Protein AF-0000000067511234 (afdb_homodimer)

Sequence (274 aa):
MKLNAIHHVAIIVSDYHLSKDFYVNKLGFEIIRENYRPDKHDYKLDLSCGRIELEIFGKVTSDPNYQAPPKRVSEPEFKSEACGLRHLAFRVTNIESYVDDLKSLGIPVEPIRHDDYTGEKMTFFFDPDGLPLELHEMKLNAIHHVAIIVSDYHLSKDFYVNKLGFEIIRENYRPDKHDYKLDLSCGRIELEIFGKVTSDPNYQAPPKRVSEPEFKSEACGLRHLAFRVTNIESYVDDLKSLGIPVEPIRHDDYTGEKMTFFFDPDGLPLELHE

InterPro domains:
  IPR004360 Glyoxalase/fosfomycin resistance/dioxygenase domain [PF00903] (6-135)
  IPR018146 Glyoxalase I, conserved site [PS00934] (8-29)
  IPR029068 Glyoxalase/Bleomycin resistance protein/Dihydroxybiphenyl dioxygenase [G3DSA:3.10.180.10] (8-137)
  IPR029068 Glyoxalase/Bleomycin resistance protein/Dihydroxybiphenyl dioxygenase [SSF54593] (1-137)
  IPR037478 YwkD-like domain [NF050075] (3-137)
  IPR037478 YwkD-like domain [cd08352] (4-137)
  IPR037523 Vicinal oxygen chelate (VOC), core domain [PS51819] (5-137)
  IPR051332 Fosfomycin Resistance Enzymes [PTHR36113] (6-136)

Solvent-accessible surface area (backbone atoms only — not comparable to full-atom values): 14495 Å² total; per-residue (Å²): 109,82,64,45,37,60,39,32,42,28,32,31,44,62,39,31,66,65,46,46,45,46,47,32,70,63,45,44,37,46,78,76,46,77,42,79,36,75,94,72,57,27,33,44,38,32,26,47,29,63,87,28,32,39,38,36,37,20,30,44,72,86,43,92,80,55,69,76,51,43,70,50,61,32,70,82,87,32,97,45,50,30,32,30,53,56,39,45,26,28,43,43,81,63,57,65,59,54,51,52,52,39,46,74,73,68,38,72,66,51,73,79,43,61,40,92,84,79,61,34,46,29,33,42,32,59,50,98,76,60,36,45,34,31,46,33,78,109,83,65,45,36,60,37,31,43,27,32,32,45,62,40,30,65,64,47,46,44,46,48,33,71,62,46,46,37,46,79,75,45,78,41,80,38,76,95,73,56,27,33,44,37,32,27,47,29,63,88,28,32,39,38,36,37,19,31,42,73,86,43,92,80,55,69,75,50,43,69,50,62,32,71,82,87,32,95,46,50,31,32,28,53,56,38,44,25,29,43,43,81,62,58,67,58,53,51,53,52,39,45,74,72,69,39,71,64,52,73,77,44,61,41,90,84,81,60,35,48,29,34,42,32,59,49,98,77,60,39,44,34,30,46,33,79

Radius of gyration: 18.29 Å; Cα contacts (8 Å, |Δi|>4): 642; chains: 2; bounding box: 50×46×40 Å

Secondary structure (DSSP, 8-state):
-----EEEEEEEES-HHHHHIIIIIIT-PEEEEEEEETTTTEEEEEEEETTEEEEEEEE-TTSTT--PPPPP--TTTSSSPPSEEEEEEEE-SSHHHHHHHHHHTT--BPPPEE-TTT--EEEEEE-TT--EEEEE-/-----EEEEEEEES-HHHHHIIIIIIT-PEEEEEEEETTTTEEEEEEEETTEEEEEEEE-TTSTT--PPPPP--TTTSSSPPSEEEEEEEE-SSHHHHHHHHHHTT--BPPPEE-TTT--EEEEEE-TT--EEEEE-

pLDDT: mean 96.66, std 3.0, range [85.94, 98.88]

Nearest PDB structures (foldseek):
  3l7t-assembly2_C  TM=9.902E-01  e=5.168E-23  Streptococcus mutans
  2p25-assembly1_A-2  TM=9.420E-01  e=9.696E-19  Enterococcus faecalis V583
  3oa4-assembly1_A-2  TM=4.001E-01  e=2.135E-08  Halalkalibacterium halodurans C-125
  6qh4-assembly2_B  TM=3.994E-01  e=1.884E-08  Homo sapiens
  6qh4-assembly1_C  TM=3.658E-01  e=6.598E-08  Homo sapiens

Organism: Streptococcus pyogenes serotype M1 (NCBI:txid301447)

Structure (mmCIF, N/CA/C/O backbone):
data_AF-0000000067511234-model_v1
#
loop_
_entity.id
_entity.type
_entity.pdbx_description
1 polymer 'VOC domain-containing protein'
#
loop_
_atom_site.group_PDB
_atom_site.id
_atom_site.type_symbol
_atom_site.label_atom_id
_atom_site.label_alt_id
_atom_site.label_comp_id
_atom_site.label_asym_id
_atom_site.label_entity_id
_atom_site.label_seq_id
_atom_site.pdbx_PDB_ins_code
_atom_site.Cartn_x
_atom_site.Cartn_y
_atom_site.Cartn_z
_atom_site.occupancy
_atom_site.B_iso_or_equiv
_atom_site.auth_seq_id
_atom_site.auth_comp_id
_atom_site.auth_asym_id
_atom_site.auth_atom_id
_atom_site.pdbx_PDB_model_num
ATOM 1 N N . MET A 1 1 ? 6.742 -11.227 -18.578 1 86.56 1 MET A N 1
ATOM 2 C CA . MET A 1 1 ? 5.59 -10.555 -17.969 1 86.56 1 MET A CA 1
ATOM 3 C C . MET A 1 1 ? 5.945 -9.133 -17.562 1 86.56 1 MET A C 1
ATOM 5 O O . MET A 1 1 ? 7.035 -8.883 -17.047 1 86.56 1 MET A O 1
ATOM 9 N N . LYS A 1 2 ? 5.109 -8.211 -18.016 1 88.62 2 LYS A N 1
ATOM 10 C CA . LYS A 1 2 ? 5.332 -6.812 -17.656 1 88.62 2 LYS A CA 1
ATOM 11 C C . LYS A 1 2 ? 4.152 -6.258 -16.859 1 88.62 2 LYS A C 1
ATOM 13 O O . LYS A 1 2 ? 3.021 -6.234 -17.359 1 88.62 2 LYS A O 1
ATOM 18 N N . LEU A 1 3 ? 4.379 -5.918 -15.5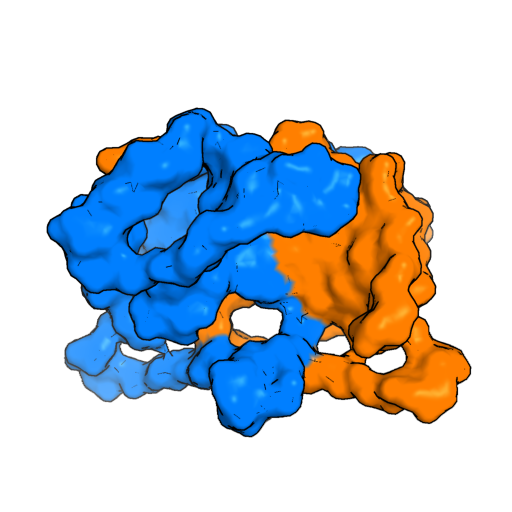94 1 94.75 3 LEU A N 1
ATOM 19 C CA . LEU A 1 3 ? 3.41 -5.211 -14.766 1 94.75 3 LEU A CA 1
ATOM 20 C C . LEU A 1 3 ? 3.682 -3.711 -14.773 1 94.75 3 LEU A C 1
ATOM 22 O O . LEU A 1 3 ? 4.734 -3.262 -14.312 1 94.75 3 LEU A O 1
ATOM 26 N N . ASN A 1 4 ? 2.729 -2.951 -15.344 1 95.06 4 ASN A N 1
ATOM 27 C CA . ASN A 1 4 ? 3.066 -1.548 -15.562 1 95.06 4 ASN A CA 1
ATOM 28 C C . ASN A 1 4 ? 1.909 -0.627 -15.188 1 95.06 4 ASN A C 1
ATOM 30 O O . ASN A 1 4 ? 1.878 0.535 -15.594 1 95.06 4 ASN A O 1
ATOM 34 N N . ALA A 1 5 ? 0.969 -1.175 -14.461 1 96.25 5 ALA A N 1
ATOM 35 C CA . ALA A 1 5 ? -0.15 -0.343 -14.023 1 96.25 5 ALA A CA 1
ATOM 36 C C . ALA A 1 5 ? -0.762 -0.882 -12.734 1 96.25 5 ALA A C 1
ATOM 38 O O . ALA A 1 5 ? -1.041 -2.078 -12.625 1 96.25 5 ALA A O 1
ATOM 39 N N . ILE A 1 6 ? -0.946 0.012 -11.812 1 97.88 6 ILE A N 1
ATOM 40 C CA . ILE A 1 6 ? -1.65 -0.34 -10.578 1 97.88 6 ILE A CA 1
ATOM 41 C C . ILE A 1 6 ? -3.156 -0.189 -10.789 1 97.88 6 ILE A C 1
ATOM 43 O O . ILE A 1 6 ? -3.611 0.787 -11.391 1 97.88 6 ILE A O 1
ATOM 47 N N . HIS A 1 7 ? -3.898 -1.21 -10.453 1 98.06 7 HIS A N 1
ATOM 48 C CA . HIS A 1 7 ? -5.355 -1.145 -10.461 1 98.06 7 HIS A CA 1
ATOM 49 C C . HIS A 1 7 ? -5.879 -0.484 -9.188 1 98.06 7 HIS A C 1
ATOM 51 O O . HIS A 1 7 ? -6.684 0.45 -9.258 1 98.06 7 HIS A O 1
ATOM 57 N N . HIS A 1 8 ? -5.434 -0.984 -8.039 1 98.62 8 HIS A N 1
ATOM 58 C CA . HIS A 1 8 ? -5.848 -0.38 -6.777 1 98.62 8 HIS A CA 1
ATOM 59 C C . HIS A 1 8 ? -4.875 -0.729 -5.652 1 98.62 8 HIS A C 1
ATOM 61 O O . HIS A 1 8 ? -4.047 -1.632 -5.801 1 98.62 8 HIS A O 1
ATOM 67 N N . VAL A 1 9 ? -4.945 0.047 -4.574 1 98.81 9 VAL A N 1
ATOM 68 C CA . VAL A 1 9 ? -4.312 -0.223 -3.287 1 98.81 9 VAL A CA 1
ATOM 69 C C . VAL A 1 9 ? -5.383 -0.413 -2.213 1 98.81 9 VAL A C 1
ATOM 71 O O . VAL A 1 9 ? -6.332 0.365 -2.131 1 98.81 9 VAL A O 1
ATOM 74 N N . ALA A 1 10 ? -5.207 -1.439 -1.427 1 98.88 10 ALA A N 1
ATOM 75 C CA . ALA A 1 10 ? -6.203 -1.723 -0.397 1 98.88 10 ALA A CA 1
ATOM 76 C C . ALA A 1 10 ? -5.73 -1.244 0.972 1 98.88 10 ALA A C 1
ATOM 78 O O . ALA A 1 10 ? -4.543 -1.338 1.292 1 98.88 10 ALA A O 1
ATOM 79 N N . ILE A 1 11 ? -6.672 -0.789 1.747 1 98.88 11 ILE A N 1
ATOM 80 C CA . ILE A 1 11 ? -6.43 -0.282 3.094 1 98.88 11 ILE A CA 1
ATOM 81 C C . ILE A 1 11 ? -7.434 -0.899 4.066 1 98.88 11 ILE A C 1
ATOM 83 O O . ILE A 1 11 ? -8.633 -0.953 3.777 1 98.88 11 ILE A O 1
ATOM 87 N N . ILE A 1 12 ? -6.93 -1.374 5.176 1 98.62 12 ILE A N 1
ATOM 88 C CA . ILE A 1 12 ? -7.781 -1.813 6.273 1 98.62 12 ILE A CA 1
ATOM 89 C C . ILE A 1 12 ? -7.855 -0.724 7.34 1 98.62 12 ILE A C 1
ATOM 91 O O . ILE A 1 12 ? -6.828 -0.177 7.746 1 98.62 12 ILE A O 1
ATOM 95 N N . VAL A 1 13 ? -9.039 -0.439 7.758 1 98.62 13 VAL A N 1
ATOM 96 C CA . VAL A 1 13 ? -9.219 0.584 8.781 1 98.62 13 VAL A CA 1
ATOM 97 C C . VAL A 1 13 ? -10.008 0.009 9.953 1 98.62 13 VAL A C 1
ATOM 99 O O . VAL A 1 13 ? -10.812 -0.91 9.781 1 98.62 13 VAL A O 1
ATOM 102 N N . SER A 1 14 ? -9.836 0.569 11.172 1 98.19 14 SER A N 1
ATOM 103 C CA . SER A 1 14 ? -10.438 0.021 12.383 1 98.19 14 SER A CA 1
ATOM 104 C C . SER A 1 14 ? -11.859 0.528 12.57 1 98.19 14 SER A C 1
ATOM 106 O O . SER A 1 14 ? -12.688 -0.147 13.188 1 98.19 14 SER A O 1
ATOM 108 N N . ASP A 1 15 ? -12.141 1.725 12.164 1 98.44 15 ASP A N 1
ATOM 109 C CA . ASP A 1 15 ? -13.438 2.381 12.273 1 98.44 15 ASP A CA 1
ATOM 110 C C . ASP A 1 15 ? -13.898 2.918 10.922 1 98.44 15 ASP A C 1
ATOM 112 O O . ASP A 1 15 ? -13.391 3.936 10.445 1 98.44 15 ASP A O 1
ATOM 116 N N . TYR A 1 16 ? -14.906 2.242 10.352 1 98.56 16 TYR A N 1
ATOM 117 C CA . TYR A 1 16 ? -15.328 2.555 8.992 1 98.56 16 TYR A CA 1
ATOM 118 C C . TYR A 1 16 ? -15.773 4.008 8.875 1 98.56 16 TYR A C 1
ATOM 120 O O . TYR A 1 16 ? -15.344 4.727 7.973 1 98.56 16 TYR A O 1
ATOM 128 N N . HIS A 1 17 ? -16.594 4.477 9.742 1 98.5 17 HIS A N 1
ATOM 129 C CA . HIS A 1 17 ? -17.188 5.805 9.633 1 98.5 17 HIS A CA 1
ATOM 130 C C . HIS A 1 17 ? -16.125 6.891 9.844 1 98.5 17 HIS A C 1
ATOM 132 O O . HIS A 1 17 ? -16.125 7.906 9.141 1 98.5 17 HIS A O 1
ATOM 138 N N . LEU A 1 18 ? -15.305 6.688 10.836 1 98.5 18 LEU A N 1
ATOM 139 C CA . LEU A 1 18 ? -14.211 7.621 11.062 1 98.5 18 LEU A CA 1
ATOM 140 C C . LEU A 1 18 ? -13.312 7.723 9.836 1 98.5 18 LEU A C 1
ATOM 142 O O . LEU A 1 18 ? -12.93 8.82 9.422 1 98.5 18 LEU A O 1
ATOM 146 N N . SER A 1 19 ? -13.023 6.637 9.219 1 98.81 19 SER A N 1
ATOM 147 C CA . SER A 1 19 ? -12.148 6.605 8.055 1 98.81 19 SER A CA 1
ATOM 148 C C . SER A 1 19 ? -12.836 7.184 6.828 1 98.81 19 SER A C 1
ATOM 150 O O . SER A 1 19 ? -12.203 7.867 6.02 1 98.81 19 SER A O 1
ATOM 152 N N . LYS A 1 20 ? -14.07 6.879 6.699 1 98.75 20 LYS A N 1
ATOM 153 C CA . LYS A 1 20 ? -14.82 7.48 5.598 1 98.75 20 LYS A CA 1
ATOM 154 C C . LYS A 1 20 ? -14.82 9 5.707 1 98.75 20 LYS A C 1
ATOM 156 O O . LYS A 1 20 ? -14.633 9.703 4.707 1 98.75 20 LYS A O 1
ATOM 161 N N . ASP A 1 21 ? -15.102 9.492 6.875 1 98.75 21 ASP A N 1
ATOM 162 C CA . ASP A 1 21 ? -15.055 10.938 7.074 1 98.75 21 ASP A CA 1
ATOM 163 C C . ASP A 1 21 ? -13.68 11.5 6.699 1 98.75 21 ASP A C 1
ATOM 165 O O . ASP A 1 21 ? -13.594 12.531 6.031 1 98.75 21 ASP A O 1
ATOM 169 N N . PHE A 1 22 ? -12.617 10.82 7.062 1 98.81 22 PHE A N 1
ATOM 170 C CA . PHE A 1 22 ? -11.25 11.25 6.797 1 98.81 22 PHE A CA 1
ATOM 171 C C . PHE A 1 22 ? -10.969 11.25 5.297 1 98.81 22 PHE A C 1
ATOM 173 O O . PHE A 1 22 ? -10.578 12.281 4.734 1 98.81 22 PHE A O 1
ATOM 180 N N . TYR A 1 23 ? -11.195 10.188 4.59 1 98.75 23 TYR A N 1
ATOM 181 C CA . TYR A 1 23 ? -10.781 10.016 3.199 1 98.75 23 TYR A CA 1
ATOM 182 C C . TYR A 1 23 ? -11.734 10.742 2.256 1 98.75 23 TYR A C 1
ATOM 184 O O . TYR A 1 23 ? -11.312 11.297 1.237 1 98.75 23 TYR A O 1
ATOM 192 N N . VAL A 1 24 ? -12.969 10.75 2.572 1 98.31 24 VAL A N 1
ATOM 193 C CA . VAL A 1 24 ? -13.953 11.297 1.649 1 98.31 24 VAL A CA 1
ATOM 194 C C . VAL A 1 24 ? -14.219 12.766 1.987 1 98.31 24 VAL A C 1
ATOM 196 O O . VAL A 1 24 ? -13.953 13.656 1.178 1 98.31 24 VAL A O 1
ATOM 199 N N . ASN A 1 25 ? -14.633 13.023 3.168 1 97.81 25 ASN A N 1
ATOM 200 C CA . ASN A 1 25 ? -15.078 14.375 3.5 1 97.81 25 ASN A CA 1
ATOM 201 C C . ASN A 1 25 ? -13.891 15.32 3.695 1 97.81 25 ASN A C 1
ATOM 203 O O . ASN A 1 25 ? -13.945 16.484 3.295 1 97.81 25 ASN A O 1
ATOM 207 N N . LYS A 1 26 ? -12.867 14.891 4.32 1 97.69 26 LYS A N 1
ATOM 208 C CA . LYS A 1 26 ? -11.727 15.766 4.582 1 97.69 26 LYS A CA 1
ATOM 209 C C . LYS A 1 26 ? -10.766 15.789 3.396 1 97.69 26 LYS A C 1
ATOM 211 O O . LYS A 1 26 ? -10.555 16.828 2.783 1 97.69 26 LYS A O 1
ATOM 216 N N . LEU A 1 27 ? -10.305 14.594 2.963 1 97.88 27 LEU A N 1
ATOM 217 C CA . LEU A 1 27 ? -9.312 14.562 1.896 1 97.88 27 LEU A CA 1
ATOM 218 C C . LEU A 1 27 ? -9.969 14.773 0.536 1 97.88 27 LEU A C 1
ATOM 220 O O . LEU A 1 27 ? -9.289 15.078 -0.446 1 97.88 27 LEU A O 1
ATOM 224 N N . GLY A 1 28 ? -11.227 14.508 0.432 1 96.38 28 GLY A N 1
ATOM 225 C CA . GLY A 1 28 ? -11.969 14.891 -0.758 1 96.38 28 GLY A CA 1
ATOM 226 C C . GLY A 1 28 ? -12 13.805 -1.815 1 96.38 28 GLY A C 1
ATOM 227 O O . GLY A 1 28 ? -12.281 14.07 -2.984 1 96.38 28 GLY A O 1
ATOM 228 N N . PHE A 1 29 ? -11.695 12.562 -1.465 1 98.19 29 PHE A N 1
ATOM 229 C CA . PHE A 1 29 ? -11.773 11.477 -2.438 1 98.19 29 PHE A CA 1
ATOM 230 C C . PHE A 1 29 ? -13.219 11.227 -2.855 1 98.19 29 PHE A C 1
ATOM 232 O O . PHE A 1 29 ? -14.125 11.297 -2.027 1 98.19 29 PHE A O 1
ATOM 239 N N . GLU A 1 30 ? -13.391 10.891 -4.105 1 98.12 30 GLU A N 1
ATOM 240 C CA . GLU A 1 30 ? -14.711 10.57 -4.637 1 98.12 30 GLU A CA 1
ATOM 241 C C . GLU A 1 30 ? -15.039 9.086 -4.461 1 98.12 30 GLU A C 1
ATOM 243 O O . GLU A 1 30 ? -14.188 8.227 -4.703 1 98.12 30 GLU A O 1
ATOM 248 N N . ILE A 1 31 ? -16.312 8.797 -4.105 1 98.31 31 ILE A N 1
ATOM 249 C CA . ILE A 1 31 ? -16.766 7.414 -3.945 1 98.31 31 ILE A CA 1
ATOM 250 C C . ILE A 1 31 ? -17.141 6.836 -5.309 1 98.31 31 ILE A C 1
ATOM 252 O O . ILE A 1 31 ? -17.953 7.406 -6.031 1 98.31 31 ILE A O 1
ATOM 256 N N . ILE A 1 32 ? -16.484 5.734 -5.645 1 98 32 ILE A N 1
ATOM 257 C CA . ILE A 1 32 ? -16.859 4.957 -6.824 1 98 32 ILE A CA 1
ATOM 258 C C . ILE A 1 32 ? -17.969 3.969 -6.465 1 98 32 ILE A C 1
ATOM 260 O O . ILE A 1 32 ? -18.953 3.848 -7.188 1 98 32 ILE A O 1
ATOM 264 N N . ARG A 1 33 ? -17.719 3.197 -5.34 1 98.06 33 ARG A N 1
ATOM 265 C CA . ARG A 1 33 ? -18.641 2.191 -4.832 1 98.06 33 ARG A CA 1
ATOM 266 C C . ARG A 1 33 ? -18.547 2.076 -3.314 1 98.06 33 ARG A C 1
ATOM 268 O O . ARG A 1 33 ? -17.469 2.189 -2.746 1 98.06 33 ARG A O 1
ATOM 275 N N . GLU A 1 34 ? -19.672 1.888 -2.715 1 98.44 34 GLU A N 1
ATOM 276 C CA . GLU A 1 34 ? -19.781 1.613 -1.285 1 98.44 34 GLU A CA 1
ATOM 277 C C . GLU A 1 34 ? -20.688 0.406 -1.028 1 98.44 34 GLU A C 1
ATOM 279 O O . GLU A 1 34 ? -21.891 0.469 -1.242 1 98.44 34 GLU A O 1
ATOM 284 N N . ASN A 1 35 ? -20.078 -0.673 -0.575 1 97.81 35 ASN A N 1
ATOM 285 C CA . ASN A 1 35 ? -20.797 -1.926 -0.402 1 97.81 35 ASN A CA 1
ATOM 286 C C . ASN A 1 35 ? -20.703 -2.441 1.03 1 97.81 35 ASN A C 1
ATOM 288 O O . ASN A 1 35 ? -19.594 -2.617 1.554 1 97.81 35 ASN A O 1
ATOM 292 N N . TYR A 1 36 ? -21.859 -2.652 1.625 1 96.56 36 TYR A N 1
ATOM 293 C CA . TYR A 1 36 ? -21.875 -3.398 2.879 1 96.56 36 TYR A CA 1
ATOM 294 C C . TYR A 1 36 ? -21.797 -4.898 2.621 1 96.56 36 TYR A C 1
ATOM 296 O O . TYR A 1 36 ? -22.469 -5.418 1.726 1 96.56 36 TYR A O 1
ATOM 304 N N . ARG A 1 37 ? -20.875 -5.543 3.354 1 95.25 37 ARG A N 1
ATOM 305 C CA . ARG A 1 37 ? -20.719 -6.988 3.227 1 95.25 37 ARG A CA 1
ATOM 306 C C . ARG A 1 37 ? -21.219 -7.707 4.477 1 95.25 37 ARG A C 1
ATOM 308 O O . ARG A 1 37 ? -20.5 -7.824 5.465 1 95.25 37 ARG A O 1
ATOM 315 N N . PRO A 1 38 ? -22.406 -8.273 4.422 1 91.25 38 PRO A N 1
ATOM 316 C CA . PRO A 1 38 ? -23.031 -8.828 5.625 1 91.25 38 PRO A CA 1
ATOM 317 C C . PRO A 1 38 ? -22.281 -10.023 6.195 1 91.25 38 PRO A C 1
ATOM 319 O O . PRO A 1 38 ? -22.172 -10.164 7.414 1 91.25 38 PRO A O 1
ATOM 322 N N . ASP A 1 39 ? -21.766 -10.883 5.344 1 90.56 39 ASP A N 1
ATOM 323 C CA . ASP A 1 39 ? -21.062 -12.094 5.785 1 90.56 39 ASP A CA 1
ATOM 324 C C . ASP A 1 39 ? -19.781 -11.742 6.535 1 90.56 39 ASP A C 1
ATOM 326 O O . ASP A 1 39 ? -19.344 -12.492 7.402 1 90.56 39 ASP A O 1
ATOM 330 N N . LYS A 1 40 ? -19.25 -10.547 6.281 1 89.75 40 LYS A N 1
ATOM 331 C CA . LYS A 1 40 ? -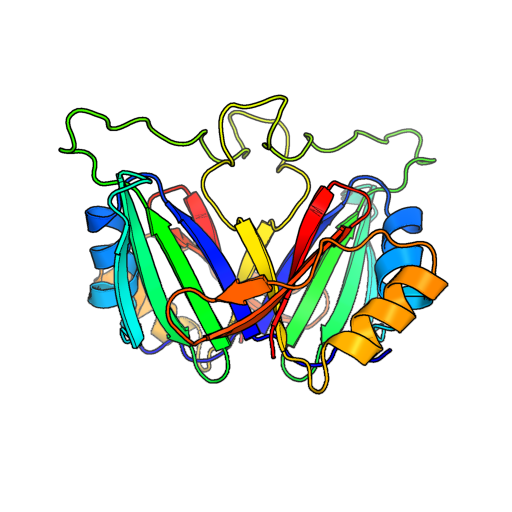18 -10.117 6.895 1 89.75 40 LYS A CA 1
ATOM 332 C C . LYS A 1 40 ? -18.25 -9.047 7.953 1 89.75 40 LYS A C 1
ATOM 334 O O . LYS A 1 40 ? -17.328 -8.672 8.695 1 89.75 40 LYS A O 1
ATOM 339 N N . HIS A 1 41 ? -19.438 -8.547 7.988 1 90.81 41 HIS A N 1
ATOM 340 C CA . HIS A 1 41 ? -19.828 -7.465 8.883 1 90.81 41 HIS A CA 1
ATOM 341 C C . HIS A 1 41 ? -18.938 -6.238 8.688 1 90.81 41 HIS A C 1
ATOM 343 O O . HIS A 1 41 ? -18.453 -5.652 9.656 1 90.81 41 HIS A O 1
ATOM 349 N N . ASP A 1 42 ? -18.578 -5.945 7.406 1 96.31 42 ASP A N 1
ATOM 350 C CA . ASP A 1 42 ? -17.766 -4.773 7.109 1 96.31 42 ASP A CA 1
ATOM 351 C C . ASP A 1 42 ? -18.219 -4.098 5.816 1 96.31 42 ASP A C 1
ATOM 353 O O . ASP A 1 42 ? -19.172 -4.535 5.188 1 96.31 42 ASP A O 1
ATOM 357 N N . TYR A 1 43 ? -17.703 -2.945 5.57 1 97.88 43 TYR A N 1
ATOM 358 C CA . TYR A 1 43 ? -17.891 -2.229 4.312 1 97.88 43 TYR A CA 1
ATOM 359 C C . TYR A 1 43 ? -16.656 -2.352 3.424 1 97.88 43 TYR A C 1
ATOM 361 O O . TYR A 1 43 ? -15.523 -2.387 3.92 1 97.88 43 TYR A O 1
ATOM 369 N N . LYS A 1 44 ? -16.875 -2.438 2.199 1 98.5 44 LYS A N 1
ATOM 370 C CA . LYS A 1 44 ? -15.891 -2.156 1.16 1 98.5 44 LYS A CA 1
ATOM 371 C C . LYS A 1 44 ? -16.188 -0.826 0.472 1 98.5 44 LYS A C 1
ATOM 373 O O . LYS A 1 44 ? -17.234 -0.661 -0.152 1 98.5 44 LYS A O 1
ATOM 378 N N . LEU A 1 45 ? -15.336 0.121 0.641 1 98.75 45 LEU A N 1
ATOM 379 C CA . LEU A 1 45 ? -15.445 1.463 0.078 1 98.75 45 LEU A CA 1
ATOM 380 C C . LEU A 1 45 ? -14.367 1.697 -0.979 1 98.75 45 LEU A C 1
ATOM 382 O O . LEU A 1 45 ? -13.172 1.677 -0.673 1 98.75 45 LEU A O 1
ATOM 386 N N . ASP A 1 46 ? -14.773 1.835 -2.242 1 98.62 46 ASP A N 1
ATOM 387 C CA . ASP A 1 46 ? -13.852 2.121 -3.336 1 98.62 46 ASP A CA 1
ATOM 388 C C . ASP A 1 46 ? -13.828 3.613 -3.662 1 98.62 46 ASP A C 1
ATOM 390 O O . ASP A 1 46 ? -14.875 4.207 -3.932 1 98.62 46 ASP A O 1
ATOM 394 N N . LEU A 1 47 ? -12.664 4.184 -3.627 1 98.75 47 LEU A N 1
ATOM 395 C CA . LEU A 1 47 ? -12.484 5.609 -3.881 1 98.75 47 LEU A CA 1
ATOM 396 C C . LEU A 1 47 ? -11.672 5.836 -5.152 1 98.75 47 LEU A C 1
ATOM 398 O O . LEU A 1 47 ? -10.766 5.059 -5.461 1 98.75 47 LEU A O 1
ATOM 402 N N . SER A 1 48 ? -11.969 6.914 -5.828 1 98.19 48 SER A N 1
ATOM 403 C CA . SER A 1 48 ? -11.227 7.273 -7.031 1 98.19 48 SER A CA 1
ATOM 404 C C . SER A 1 48 ? -9.984 8.086 -6.695 1 98.19 48 SER A C 1
ATOM 406 O O . SER A 1 48 ? -10.047 9.039 -5.906 1 98.19 48 SER A O 1
ATOM 408 N N . CYS A 1 49 ? -8.898 7.734 -7.195 1 97.44 49 CYS A N 1
ATOM 409 C CA . CYS A 1 49 ? -7.645 8.477 -7.129 1 97.44 49 CYS A CA 1
ATOM 410 C C . CYS A 1 49 ? -6.949 8.5 -8.484 1 97.44 49 CYS A C 1
ATOM 412 O O . CYS A 1 49 ? -5.992 7.758 -8.711 1 97.44 49 CYS A O 1
ATOM 414 N N . GLY A 1 50 ? -7.422 9.414 -9.383 1 94.44 50 GLY A N 1
ATOM 415 C CA . GLY A 1 50 ? -6.926 9.398 -10.75 1 94.44 50 GLY A CA 1
ATOM 416 C C . GLY A 1 50 ? -7.234 8.117 -11.492 1 94.44 50 GLY A C 1
ATOM 417 O O . GLY A 1 50 ? -8.398 7.73 -11.617 1 94.44 50 GLY A O 1
ATOM 418 N N . ARG A 1 51 ? -6.168 7.387 -11.867 1 93.06 51 ARG A N 1
ATOM 419 C CA . ARG A 1 51 ? -6.332 6.18 -12.664 1 93.06 51 ARG A CA 1
ATOM 420 C C . ARG A 1 51 ? -6.402 4.938 -11.781 1 93.06 51 ARG A C 1
ATOM 422 O O . ARG A 1 51 ? -6.602 3.828 -12.273 1 93.06 51 ARG A O 1
ATOM 429 N N . ILE A 1 52 ? -6.223 5.141 -10.477 1 96.62 52 ILE A N 1
ATOM 430 C CA . ILE A 1 52 ? -6.23 3.992 -9.586 1 96.62 52 ILE A CA 1
ATOM 431 C C . ILE A 1 52 ? -7.355 4.141 -8.562 1 96.62 52 ILE A C 1
ATOM 433 O O . ILE A 1 52 ? -7.953 5.215 -8.438 1 96.62 52 ILE A O 1
ATOM 437 N N . GLU A 1 53 ? -7.664 3.055 -7.93 1 98 53 GLU A N 1
ATOM 438 C CA . GLU A 1 53 ? -8.656 3.072 -6.859 1 98 53 GLU A CA 1
ATOM 439 C C . GLU A 1 53 ? -8 2.816 -5.5 1 98 53 GLU A C 1
ATOM 441 O O . GLU A 1 53 ? -6.988 2.125 -5.414 1 98 53 GLU A O 1
ATOM 446 N N . LEU A 1 54 ? -8.5 3.41 -4.484 1 98.75 54 LEU A N 1
ATOM 447 C CA . LEU A 1 54 ? -8.273 2.992 -3.107 1 98.75 54 LEU A CA 1
ATOM 448 C C . LEU A 1 54 ? -9.43 2.131 -2.602 1 98.75 54 LEU A C 1
ATOM 450 O O . LEU A 1 54 ? -10.594 2.537 -2.678 1 98.75 54 LEU A O 1
ATOM 454 N N . GLU A 1 55 ? -9.109 0.932 -2.207 1 98.75 55 GLU A N 1
ATOM 455 C CA . GLU A 1 55 ? -10.117 0.034 -1.65 1 98.75 55 GLU A CA 1
ATOM 456 C C . GLU A 1 55 ? -10.023 -0.03 -0.129 1 98.75 55 GLU A C 1
ATOM 458 O O . GLU A 1 55 ? -9.078 -0.609 0.415 1 98.75 55 GLU A O 1
ATOM 463 N N . ILE A 1 56 ? -10.992 0.479 0.518 1 98.81 56 ILE A N 1
ATOM 464 C CA . ILE A 1 56 ? -10.969 0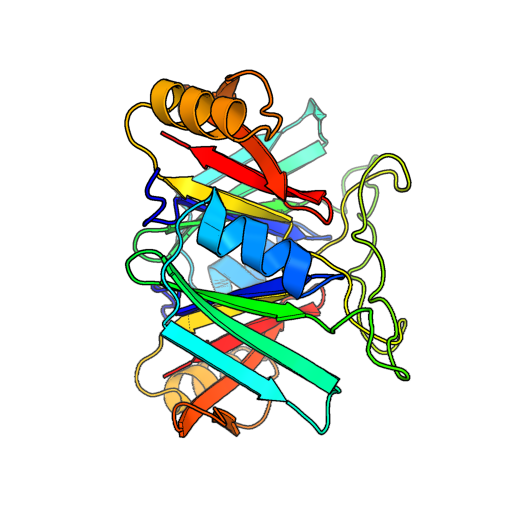.559 1.974 1 98.81 56 ILE A CA 1
ATOM 465 C C . ILE A 1 56 ? -11.922 -0.481 2.562 1 98.81 56 ILE A C 1
ATOM 467 O O . ILE A 1 56 ? -13.086 -0.573 2.154 1 98.81 56 ILE A O 1
ATOM 471 N N . PHE A 1 57 ? -11.375 -1.251 3.467 1 98.56 57 PHE A N 1
ATOM 472 C CA . PHE A 1 57 ? -12.156 -2.227 4.215 1 98.56 57 PHE A CA 1
ATOM 473 C C . PHE A 1 57 ? -12.258 -1.834 5.684 1 98.56 57 PHE A C 1
ATOM 475 O O . PHE A 1 57 ? -11.234 -1.637 6.348 1 98.56 57 PHE A O 1
ATOM 482 N N . GLY A 1 58 ? -13.406 -1.726 6.176 1 98.38 58 GLY A N 1
ATOM 483 C CA . GLY A 1 58 ? -13.547 -1.354 7.574 1 98.38 58 GLY A CA 1
ATOM 484 C C . GLY A 1 58 ? -14.844 -1.837 8.195 1 98.38 58 GLY A C 1
ATOM 485 O O . GLY A 1 58 ? -15.898 -1.768 7.562 1 98.38 58 GLY A O 1
ATOM 486 N N . LYS A 1 59 ? -14.797 -2.34 9.445 1 96.38 59 LYS A N 1
ATOM 487 C CA . LYS A 1 59 ? -15.992 -2.709 10.203 1 96.38 59 LYS A CA 1
ATOM 488 C C . LYS A 1 59 ? -16.594 -1.498 10.914 1 96.38 59 LYS A C 1
ATOM 490 O O . LYS A 1 59 ? -15.914 -0.48 11.086 1 96.38 59 LYS A O 1
ATOM 495 N N . VAL A 1 60 ? -17.75 -1.665 11.234 1 96.12 60 VAL A N 1
ATOM 496 C CA . VAL A 1 60 ? -18.469 -0.611 11.953 1 96.12 60 VAL A CA 1
ATOM 497 C C . VAL A 1 60 ? -18.375 -0.866 13.461 1 96.12 60 VAL A C 1
ATOM 499 O O . VAL A 1 60 ? -18.781 -1.922 13.938 1 96.12 60 VAL A O 1
ATOM 502 N N . THR A 1 61 ? -17.969 0.125 14.203 1 96.19 61 THR A N 1
ATOM 503 C CA . THR A 1 61 ? -17.641 -0.064 15.617 1 96.19 61 THR A CA 1
ATOM 504 C C . THR A 1 61 ? -18.906 -0.332 16.422 1 96.19 61 THR A C 1
ATOM 506 O O . THR A 1 61 ? -18.844 -0.943 17.5 1 96.19 61 THR A O 1
ATOM 509 N N . SER A 1 62 ? -20.062 0.121 15.953 1 95.19 62 SER A N 1
ATOM 510 C CA . SER A 1 62 ? -21.312 -0.07 16.688 1 95.19 62 SER A CA 1
ATOM 511 C C . SER A 1 62 ? -21.906 -1.442 16.406 1 95.19 62 SER A C 1
ATOM 513 O O . SER A 1 62 ? -22.891 -1.836 17.047 1 95.19 62 SER A O 1
ATOM 515 N N . ASP A 1 63 ? -21.312 -2.189 15.438 1 95.12 63 ASP A N 1
ATOM 516 C CA . ASP A 1 63 ? -21.75 -3.553 15.172 1 95.12 63 ASP A CA 1
ATOM 517 C C . ASP A 1 63 ? -21.531 -4.449 16.391 1 95.12 63 ASP A C 1
ATOM 519 O O . ASP A 1 63 ? -20.438 -4.445 16.969 1 95.12 63 ASP A O 1
ATOM 523 N N . PRO A 1 64 ? -22.578 -5.211 16.828 1 94.62 64 PRO A N 1
ATOM 524 C CA . PRO A 1 64 ? -22.453 -6.078 18 1 94.62 64 PRO A CA 1
ATOM 525 C C . PRO A 1 64 ? -21.344 -7.125 17.828 1 94.62 64 PRO A C 1
ATOM 527 O O . PRO A 1 64 ? -20.812 -7.625 18.828 1 94.62 64 PRO A O 1
ATOM 530 N N . ASN A 1 65 ? -21.047 -7.426 16.641 1 92.62 65 ASN A N 1
ATOM 531 C CA . ASN A 1 65 ? -20.016 -8.422 16.344 1 92.62 65 ASN A CA 1
ATOM 532 C C . ASN A 1 65 ? -18.688 -7.773 15.992 1 92.62 65 ASN A C 1
ATOM 534 O O . ASN A 1 65 ? -17.812 -8.422 15.422 1 92.62 65 ASN A O 1
ATOM 538 N N . TYR A 1 66 ? -18.531 -6.523 16.359 1 95.25 66 TYR A N 1
ATOM 539 C CA . TYR A 1 66 ? -17.312 -5.793 16.031 1 95.25 66 TYR A CA 1
ATOM 540 C C . TYR A 1 66 ? -16.109 -6.418 16.719 1 95.25 66 TYR A C 1
ATOM 542 O O . TYR A 1 66 ? -16.125 -6.668 17.922 1 95.25 66 TYR A O 1
ATOM 550 N N . GLN A 1 67 ? -15.133 -6.742 15.867 1 93 67 GLN A N 1
ATOM 551 C CA . GLN A 1 67 ? -13.797 -7.09 16.328 1 93 67 GLN A CA 1
ATOM 552 C C . GLN A 1 67 ? -12.742 -6.211 15.672 1 93 67 GLN A C 1
ATOM 554 O O . GLN A 1 67 ? -12.586 -6.23 14.445 1 93 67 GLN A O 1
ATOM 559 N N . ALA A 1 68 ? -12.055 -5.438 16.469 1 94 68 ALA A N 1
ATOM 560 C CA . ALA A 1 68 ? -11.031 -4.551 15.922 1 94 68 ALA A CA 1
ATOM 561 C C . ALA A 1 68 ? -9.945 -5.348 15.203 1 94 68 ALA A C 1
ATOM 563 O O . ALA A 1 68 ? -9.492 -6.379 15.703 1 94 68 ALA A O 1
ATOM 564 N N . PRO A 1 69 ? -9.578 -4.934 13.992 1 96.12 69 PRO A N 1
ATOM 565 C CA . PRO A 1 69 ? -8.359 -5.527 13.43 1 96.12 69 PRO A CA 1
ATOM 566 C C . PRO A 1 69 ? -7.121 -5.234 14.273 1 96.12 69 PRO A C 1
ATOM 568 O O . PRO A 1 69 ? -7.109 -4.281 15.055 1 96.12 69 PRO A O 1
ATOM 571 N N . PRO A 1 70 ? -6.125 -6.129 14.117 1 95.75 70 PRO A N 1
ATOM 572 C CA . PRO A 1 70 ? -4.867 -5.766 14.773 1 95.75 70 PRO A CA 1
ATOM 573 C C . PRO A 1 70 ? -4.379 -4.371 14.391 1 95.75 70 PRO A C 1
ATOM 575 O O . PRO A 1 70 ? -4.578 -3.938 13.25 1 95.75 70 PRO A O 1
ATOM 578 N N . LYS A 1 71 ? -3.758 -3.727 15.383 1 94.62 71 LYS A N 1
ATOM 579 C CA . LYS A 1 71 ? -3.178 -2.41 15.125 1 94.62 71 LYS A CA 1
ATOM 580 C C . LYS A 1 71 ? -2.006 -2.508 14.156 1 94.62 71 LYS A C 1
ATOM 582 O O . LYS A 1 71 ? -1.364 -3.555 14.047 1 94.62 71 LYS A O 1
ATOM 587 N N . ARG A 1 72 ? -1.825 -1.469 13.492 1 95.75 72 ARG A N 1
ATOM 588 C CA . ARG A 1 72 ? -0.646 -1.374 12.641 1 95.75 72 ARG A CA 1
ATOM 589 C C . ARG A 1 72 ? 0.633 -1.555 13.445 1 95.75 72 ARG A C 1
ATOM 591 O O . ARG A 1 72 ? 0.753 -1.024 14.555 1 95.75 72 ARG A O 1
ATOM 598 N N . VAL A 1 73 ? 1.569 -2.264 12.867 1 94.94 73 VAL A N 1
ATOM 599 C CA . VAL A 1 73 ? 2.881 -2.428 13.492 1 94.94 73 VAL A CA 1
ATOM 600 C C . VAL A 1 73 ? 3.75 -1.209 13.195 1 94.94 73 VAL A C 1
ATOM 602 O O . VAL A 1 73 ? 4.176 -1.007 12.055 1 94.94 73 VAL A O 1
ATOM 605 N N . SER A 1 74 ? 3.982 -0.483 14.195 1 91.38 74 SER A N 1
ATOM 606 C CA . SER A 1 74 ? 4.75 0.75 14.055 1 91.38 74 SER A CA 1
ATOM 607 C C . SER A 1 74 ? 5.34 1.194 15.391 1 91.38 74 SER A C 1
ATOM 609 O O . SER A 1 74 ? 4.984 0.66 16.438 1 91.38 74 SER A O 1
ATOM 611 N N . GLU A 1 75 ? 6.324 2.166 15.242 1 86.88 75 GLU A N 1
ATOM 612 C CA . GLU A 1 75 ? 6.871 2.771 16.453 1 86.88 75 GLU A CA 1
ATOM 613 C C . GLU A 1 75 ? 5.797 3.545 17.219 1 86.88 75 GLU A C 1
ATOM 615 O O . GLU A 1 75 ? 4.844 4.047 16.609 1 86.88 75 GLU A O 1
ATOM 620 N N . PRO A 1 76 ? 5.883 3.641 18.453 1 88.56 76 PRO A N 1
ATOM 621 C CA . PRO A 1 76 ? 6.953 3.162 19.328 1 88.56 76 PRO A CA 1
ATOM 622 C C . PRO A 1 76 ? 6.703 1.748 19.844 1 88.56 76 PRO A C 1
ATOM 624 O O . PRO A 1 76 ? 7.57 1.164 20.5 1 88.56 76 PRO A O 1
ATOM 627 N N . GLU A 1 77 ? 5.578 1.192 19.625 1 87.5 77 GLU A N 1
ATOM 628 C CA . GLU A 1 77 ? 5.242 -0.124 20.156 1 87.5 77 GLU A CA 1
ATOM 629 C C . GLU A 1 77 ? 6.203 -1.19 19.641 1 87.5 77 GLU A C 1
ATOM 631 O O . GLU A 1 77 ? 6.469 -2.18 20.328 1 87.5 77 GLU A O 1
ATOM 636 N N . PHE A 1 78 ? 6.652 -0.969 18.438 1 87.12 78 PHE A N 1
ATOM 637 C CA . PHE A 1 78 ? 7.617 -1.869 17.812 1 87.12 78 PHE A CA 1
ATOM 638 C C . PHE A 1 78 ? 8.898 -1.123 17.453 1 87.12 78 PHE A C 1
ATOM 640 O O . PHE A 1 78 ? 8.891 0.103 17.328 1 87.12 78 PHE A O 1
ATOM 647 N N . LYS A 1 79 ? 9.891 -1.818 17.281 1 85.94 79 LYS A N 1
ATOM 648 C CA . LYS A 1 79 ? 11.18 -1.214 16.953 1 85.94 79 LYS A CA 1
ATOM 649 C C . LYS A 1 79 ? 11.188 -0.676 15.523 1 85.94 79 LYS A C 1
ATOM 651 O O . LYS A 1 79 ? 11.953 0.238 15.203 1 85.94 79 LYS A O 1
ATOM 656 N N . SER A 1 80 ? 10.375 -1.352 14.68 1 91.38 80 SER A N 1
ATOM 657 C CA . SER A 1 80 ? 10.297 -0.953 13.281 1 91.38 80 SER A CA 1
ATOM 658 C C . SER A 1 80 ? 8.961 -1.366 12.664 1 91.38 80 SER A C 1
ATOM 660 O O . SER A 1 80 ? 8.172 -2.07 13.297 1 91.38 80 SER A O 1
ATOM 662 N N . GLU A 1 81 ? 8.742 -0.924 11.484 1 95.31 81 GLU A N 1
ATOM 663 C CA . GLU A 1 81 ? 7.539 -1.297 10.75 1 95.31 81 GLU A CA 1
ATOM 664 C C . GLU A 1 81 ? 7.625 -2.736 10.25 1 95.31 81 GLU A C 1
ATOM 666 O O . GLU A 1 81 ? 8.719 -3.258 10.023 1 95.31 81 GLU A O 1
ATOM 671 N N . ALA A 1 82 ? 6.516 -3.32 10.086 1 96.94 82 ALA A N 1
ATOM 672 C CA . ALA A 1 82 ? 6.465 -4.711 9.641 1 96.94 82 ALA A CA 1
ATOM 673 C C . ALA A 1 82 ? 6.703 -4.816 8.141 1 96.94 82 ALA A C 1
ATOM 675 O O . ALA A 1 82 ? 6.531 -3.838 7.406 1 96.94 82 ALA A O 1
ATOM 676 N N . CYS A 1 83 ? 7.105 -6.02 7.684 1 97.69 83 CYS A N 1
ATOM 677 C CA . CYS A 1 83 ? 7.129 -6.324 6.258 1 97.69 83 CYS A CA 1
ATOM 678 C C . CYS A 1 83 ? 5.77 -6.059 5.621 1 97.69 83 CYS A C 1
ATOM 680 O O . CYS A 1 83 ? 4.734 -6.172 6.281 1 97.69 83 CYS A O 1
ATOM 682 N N . GLY A 1 84 ? 5.84 -5.801 4.301 1 98.19 84 GLY A N 1
ATOM 683 C CA . GLY A 1 84 ? 4.609 -5.5 3.584 1 98.19 84 GLY A CA 1
ATOM 684 C C . GLY A 1 84 ? 4.531 -4.059 3.115 1 98.19 84 GLY A C 1
ATOM 685 O O . GLY A 1 84 ? 5.555 -3.385 2.99 1 98.19 84 GLY A O 1
ATOM 686 N N . LEU A 1 85 ? 3.359 -3.607 2.768 1 98.62 85 LEU A N 1
ATOM 687 C CA . LEU A 1 85 ? 3.158 -2.23 2.33 1 98.62 85 LEU A CA 1
ATOM 688 C C . LEU A 1 85 ? 3.336 -1.26 3.492 1 98.62 85 LEU A C 1
ATOM 690 O O . LEU A 1 85 ? 2.738 -1.443 4.555 1 98.62 85 LEU A O 1
ATOM 694 N N . ARG A 1 86 ? 4.152 -0.247 3.24 1 98.5 86 ARG A N 1
ATOM 695 C CA . ARG A 1 86 ? 4.531 0.66 4.316 1 98.5 86 ARG A CA 1
ATOM 696 C C . ARG A 1 86 ? 3.746 1.964 4.238 1 98.5 86 ARG A C 1
ATOM 698 O O . ARG A 1 86 ? 2.932 2.258 5.117 1 98.5 86 ARG A O 1
ATOM 705 N N . HIS A 1 87 ? 3.943 2.795 3.291 1 98.81 87 HIS A N 1
ATOM 706 C CA . HIS A 1 87 ? 3.23 4.062 3.156 1 98.81 87 HIS A CA 1
ATOM 707 C C . HIS A 1 87 ? 2.797 4.297 1.714 1 98.81 87 HIS A C 1
ATOM 709 O O . HIS A 1 87 ? 3.25 3.602 0.803 1 98.81 87 HIS A O 1
ATOM 715 N N . LEU A 1 88 ? 1.85 5.184 1.573 1 98.88 88 LEU A N 1
ATOM 716 C CA . LEU A 1 88 ? 1.294 5.617 0.296 1 98.88 88 LEU A CA 1
ATOM 717 C C . LEU A 1 88 ? 1.597 7.09 0.045 1 98.88 88 LEU A C 1
ATOM 719 O O . LEU A 1 88 ? 1.377 7.93 0.918 1 98.88 88 LEU A O 1
ATOM 723 N N . ALA A 1 89 ? 2.16 7.371 -1.126 1 98.81 89 ALA A N 1
ATOM 724 C CA . ALA A 1 89 ? 2.547 8.742 -1.434 1 98.81 89 ALA A CA 1
ATOM 725 C C . ALA A 1 89 ? 1.714 9.305 -2.582 1 98.81 89 ALA A C 1
ATOM 727 O O . ALA A 1 89 ? 1.547 8.648 -3.613 1 98.81 89 ALA A O 1
ATOM 728 N N . PHE A 1 90 ? 1.238 10.5 -2.404 1 98.62 90 PHE A N 1
ATOM 729 C CA . PHE A 1 90 ? 0.473 11.203 -3.428 1 98.62 90 PHE A CA 1
ATOM 730 C C . PHE A 1 90 ? 1.334 12.242 -4.129 1 98.62 90 PHE A C 1
ATOM 732 O O . PHE A 1 90 ? 2.125 12.938 -3.484 1 98.62 90 PHE A O 1
ATOM 739 N N . ARG A 1 91 ? 1.178 12.281 -5.426 1 98 91 ARG A N 1
ATOM 740 C CA . ARG A 1 91 ? 1.802 13.352 -6.199 1 98 91 ARG A CA 1
ATOM 741 C C . ARG A 1 91 ? 1.024 14.656 -6.055 1 98 91 ARG A C 1
ATOM 743 O O . ARG A 1 91 ? -0.191 14.688 -6.262 1 98 91 ARG A O 1
ATOM 750 N N . VAL A 1 92 ? 1.687 15.695 -5.676 1 97.69 92 VAL A N 1
ATOM 751 C CA . VAL A 1 92 ? 1.03 17 -5.582 1 97.69 92 VAL A CA 1
ATOM 752 C C . VAL A 1 92 ? 1.901 18.062 -6.238 1 97.69 92 VAL A C 1
ATOM 754 O O . VAL A 1 92 ? 3.105 17.875 -6.422 1 97.69 92 VAL A O 1
ATOM 757 N N . THR A 1 93 ? 1.129 19.109 -6.688 1 95.06 93 THR A N 1
ATOM 758 C CA . THR A 1 93 ? 1.791 20.328 -7.137 1 95.06 93 THR A CA 1
ATOM 759 C C . THR A 1 93 ? 1.65 21.438 -6.094 1 95.06 93 THR A C 1
ATOM 761 O O . THR A 1 93 ? 0.562 21.656 -5.559 1 95.06 93 THR A O 1
ATOM 764 N N . ASN A 1 94 ? 2.723 22.094 -5.68 1 95.88 94 ASN A N 1
ATOM 765 C CA . ASN A 1 94 ? 2.721 23.109 -4.633 1 95.88 94 ASN A CA 1
ATOM 766 C C . ASN A 1 94 ? 2.391 22.516 -3.27 1 95.88 94 ASN A C 1
ATOM 768 O O . ASN A 1 94 ? 1.328 22.781 -2.709 1 95.88 94 ASN A O 1
ATOM 772 N N . ILE A 1 95 ? 3.234 21.797 -2.686 1 98.19 95 ILE A N 1
ATOM 773 C CA . ILE A 1 95 ? 3.053 20.984 -1.481 1 98.19 95 ILE A CA 1
ATOM 774 C C . ILE A 1 95 ? 2.623 21.891 -0.323 1 98.19 95 ILE A C 1
ATOM 776 O O . ILE A 1 95 ? 1.839 21.469 0.535 1 98.19 95 ILE A O 1
ATOM 780 N N . GLU A 1 96 ? 3.027 23.141 -0.264 1 98.44 96 GLU A N 1
ATOM 781 C CA . GLU A 1 96 ? 2.682 24.062 0.813 1 98.44 96 GLU A CA 1
ATOM 782 C C . GLU A 1 96 ? 1.175 24.297 0.881 1 98.44 96 GLU A C 1
ATOM 784 O O . GLU A 1 96 ? 0.601 24.375 1.97 1 98.44 96 GLU A O 1
ATOM 789 N N . SER A 1 97 ? 0.589 24.391 -0.29 1 98.25 97 SER A N 1
ATOM 790 C CA . SER A 1 97 ? -0.855 24.594 -0.339 1 98.25 97 SER A CA 1
ATOM 791 C C . SER A 1 97 ? -1.601 23.406 0.252 1 98.25 97 SER A C 1
ATOM 793 O O . SER A 1 97 ? -2.588 23.578 0.969 1 98.25 97 SER A O 1
ATOM 795 N N . TYR A 1 98 ? -1.174 22.203 -0.043 1 98 98 TYR A N 1
ATOM 796 C CA . TYR A 1 98 ? -1.796 21 0.496 1 98 98 TYR A CA 1
ATOM 797 C C . TYR A 1 98 ? -1.611 20.922 2.006 1 98 98 TYR A C 1
ATOM 799 O O . TYR A 1 98 ? -2.535 20.547 2.732 1 98 98 TYR A O 1
ATOM 807 N N . VAL A 1 99 ? -0.43 21.25 2.465 1 98.56 99 VAL A N 1
ATOM 808 C CA . VAL A 1 99 ? -0.147 21.25 3.896 1 98.56 99 VAL A CA 1
ATOM 809 C C . VAL A 1 99 ? -1.093 22.219 4.609 1 98.56 99 VAL A C 1
ATOM 811 O O . VAL A 1 99 ? -1.671 21.875 5.645 1 98.56 99 VAL A O 1
ATOM 814 N N . ASP A 1 100 ? -1.227 23.406 4.043 1 98.5 100 ASP A N 1
ATOM 815 C CA . ASP A 1 100 ? -2.127 24.391 4.625 1 98.5 100 ASP A CA 1
ATOM 816 C C . ASP A 1 100 ? -3.559 23.875 4.684 1 98.5 100 ASP A C 1
ATOM 818 O O . ASP A 1 100 ? -4.258 24.062 5.68 1 98.5 100 ASP A O 1
ATOM 822 N N . ASP A 1 101 ? -3.986 23.266 3.588 1 98.06 101 ASP A N 1
ATOM 823 C CA . ASP A 1 101 ? -5.328 22.688 3.537 1 98.06 101 ASP A CA 1
ATOM 824 C C . ASP A 1 101 ? -5.516 21.641 4.629 1 98.06 101 ASP A C 1
ATOM 826 O O . ASP A 1 101 ? -6.52 21.656 5.348 1 98.06 101 ASP A O 1
ATOM 830 N N . LEU A 1 102 ? -4.559 20.703 4.742 1 98.56 102 LEU A N 1
ATOM 831 C CA . LEU A 1 102 ? -4.637 19.641 5.742 1 98.56 102 LEU A CA 1
ATOM 832 C C . LEU A 1 102 ? -4.711 20.234 7.148 1 98.56 102 LEU A C 1
ATOM 834 O O . LEU A 1 102 ? -5.543 19.812 7.953 1 98.56 102 LEU A O 1
ATOM 838 N N . LYS A 1 103 ? -3.879 21.172 7.445 1 98.5 103 LYS A N 1
ATOM 839 C CA . LYS A 1 103 ? -3.855 21.797 8.766 1 98.5 103 LYS A CA 1
ATOM 840 C C . LYS A 1 103 ? -5.176 22.5 9.055 1 98.5 103 LYS A C 1
ATOM 842 O O . LYS A 1 103 ? -5.656 22.484 10.195 1 98.5 103 LYS A O 1
ATOM 847 N N . SER A 1 104 ? -5.707 23.141 8.055 1 98.25 104 SER A N 1
ATOM 848 C CA . SER A 1 104 ? -6.977 23.844 8.227 1 98.25 104 SER A CA 1
ATOM 849 C C . SER A 1 104 ? -8.102 22.859 8.57 1 98.25 104 SER A C 1
ATOM 851 O O . SER A 1 104 ? -9.125 23.266 9.133 1 98.25 104 SER A O 1
ATOM 853 N N . LEU A 1 105 ? -7.965 21.625 8.203 1 97.88 105 LEU A N 1
ATOM 854 C CA . LEU A 1 105 ? -8.945 20.578 8.484 1 97.88 105 LEU A CA 1
ATOM 855 C C . LEU A 1 105 ? -8.648 19.906 9.82 1 97.88 105 LEU A C 1
ATOM 857 O O . LEU A 1 105 ? -9.289 18.906 10.172 1 97.88 105 LEU A O 1
ATOM 861 N N . GLY A 1 106 ? -7.594 20.344 10.461 1 97.94 106 GLY A N 1
ATOM 862 C CA . GLY A 1 106 ? -7.23 19.797 11.758 1 97.94 106 GLY A CA 1
ATOM 863 C C . GLY A 1 106 ? -6.363 18.562 11.664 1 97.94 106 GLY A C 1
ATOM 864 O O . GLY A 1 106 ? -6.254 17.797 12.617 1 97.94 106 GLY A O 1
ATOM 865 N N . ILE A 1 107 ? -5.816 18.312 10.578 1 98.5 107 ILE A N 1
ATOM 866 C CA . ILE A 1 107 ? -4.949 17.156 10.383 1 98.5 107 ILE A CA 1
ATOM 867 C C . ILE A 1 107 ? -3.49 17.562 10.586 1 98.5 107 ILE A C 1
ATOM 869 O O . ILE A 1 107 ? -2.965 18.406 9.844 1 98.5 107 ILE A O 1
ATOM 873 N N . PRO A 1 108 ? -2.875 17 11.602 1 98.56 108 PRO A N 1
ATOM 874 C CA . PRO A 1 108 ? -1.453 17.312 11.773 1 98.56 108 PRO A CA 1
ATOM 875 C C . PRO A 1 108 ? -0.606 16.859 10.578 1 98.56 108 PRO A C 1
ATOM 877 O O . PRO A 1 108 ? -0.86 15.797 10 1 98.56 108 PRO A O 1
ATOM 880 N N . VAL A 1 109 ? 0.381 17.703 10.25 1 98.81 109 VAL A N 1
ATOM 881 C CA . VAL A 1 109 ? 1.302 17.422 9.156 1 98.81 109 VAL A CA 1
ATOM 882 C C . VAL A 1 109 ? 2.74 17.625 9.625 1 98.81 109 VAL A C 1
ATOM 884 O O . VAL A 1 109 ? 3.043 18.594 10.32 1 98.81 109 VAL A O 1
ATOM 887 N N . GLU A 1 110 ? 3.6 16.719 9.297 1 98.81 110 GLU A N 1
ATOM 888 C CA . GLU A 1 110 ? 5.016 16.859 9.617 1 98.81 110 GLU A CA 1
ATOM 889 C C . GLU A 1 110 ? 5.641 18 8.82 1 98.81 110 GLU A C 1
ATOM 891 O O . GLU A 1 110 ? 5.094 18.438 7.805 1 98.81 110 GLU A O 1
ATOM 896 N N . PRO A 1 111 ? 6.793 18.5 9.336 1 98.69 111 PRO A N 1
ATOM 897 C CA . PRO A 1 111 ? 7.469 19.531 8.547 1 98.69 111 PRO A CA 1
ATOM 898 C C . PRO A 1 111 ? 7.859 19.047 7.152 1 98.69 111 PRO A C 1
ATOM 900 O O . PRO A 1 111 ? 8.195 17.875 6.98 1 98.69 111 PRO A O 1
ATOM 903 N N . ILE A 1 112 ? 7.777 20 6.238 1 98.69 112 ILE A N 1
ATOM 904 C CA . ILE A 1 112 ? 8.234 19.688 4.891 1 98.69 112 ILE A CA 1
ATOM 905 C C . ILE A 1 112 ? 9.734 19.406 4.91 1 98.69 112 ILE A C 1
ATOM 907 O O . ILE A 1 112 ? 10.5 20.109 5.574 1 98.69 112 ILE A O 1
ATOM 911 N N . ARG A 1 113 ? 10.094 18.391 4.273 1 98.25 113 ARG A N 1
ATOM 912 C CA . ARG A 1 113 ? 11.5 18.031 4.082 1 98.25 113 ARG A CA 1
ATOM 913 C C . ARG A 1 113 ? 11.797 17.734 2.619 1 98.25 113 ARG A C 1
ATOM 915 O O . ARG A 1 113 ? 10.914 17.859 1.762 1 98.25 113 ARG A O 1
ATOM 922 N N . HIS A 1 114 ? 13.062 17.406 2.334 1 97.75 114 HIS A N 1
ATOM 923 C CA . HIS A 1 114 ? 13.484 17.125 0.967 1 97.75 114 HIS A CA 1
ATOM 924 C C . HIS A 1 114 ? 13.984 15.688 0.83 1 97.75 114 HIS A C 1
ATOM 926 O O . HIS A 1 114 ? 14.695 15.188 1.702 1 97.75 114 HIS A O 1
ATOM 932 N N . ASP A 1 115 ? 13.492 15.023 -0.215 1 94.94 115 ASP A N 1
ATOM 933 C CA . ASP A 1 115 ? 13.969 13.68 -0.528 1 94.94 115 ASP A CA 1
ATOM 934 C C . ASP A 1 115 ? 15.477 13.664 -0.742 1 94.94 115 ASP A C 1
ATOM 936 O O . ASP A 1 115 ? 16.016 14.484 -1.496 1 94.94 115 ASP A O 1
ATOM 940 N N . ASP A 1 116 ? 16.125 12.727 -0.153 1 92.25 116 ASP A N 1
ATOM 941 C CA . ASP A 1 116 ? 17.578 12.688 -0.147 1 92.25 116 ASP A CA 1
ATOM 942 C C . ASP A 1 116 ? 18.125 12.406 -1.544 1 92.25 116 ASP A C 1
ATOM 944 O O . ASP A 1 116 ? 19.281 12.734 -1.843 1 92.25 116 ASP A O 1
ATOM 948 N N . TYR A 1 117 ? 17.391 11.867 -2.373 1 93.19 117 TYR A N 1
ATOM 949 C CA . TYR A 1 117 ? 17.922 11.391 -3.643 1 93.19 117 TYR A CA 1
ATOM 950 C C . TYR A 1 117 ? 17.375 12.211 -4.805 1 93.19 117 TYR A C 1
ATOM 952 O O . TYR A 1 117 ? 18.078 12.422 -5.801 1 93.19 117 TYR A O 1
ATOM 960 N N . THR A 1 118 ? 16.141 12.695 -4.711 1 93.31 118 THR A N 1
ATOM 961 C CA . THR A 1 118 ? 15.547 13.438 -5.816 1 93.31 118 THR A CA 1
ATOM 962 C C . THR A 1 118 ? 15.562 14.938 -5.531 1 93.31 118 THR A C 1
ATOM 964 O O . THR A 1 118 ? 15.406 15.75 -6.449 1 93.31 118 THR A O 1
ATOM 967 N N . GLY A 1 119 ? 15.656 15.281 -4.219 1 96.06 119 GLY A N 1
ATOM 968 C CA . GLY A 1 119 ? 15.656 16.688 -3.816 1 96.06 119 GLY A CA 1
ATOM 969 C C . GLY A 1 119 ? 14.266 17.281 -3.783 1 96.06 119 GLY A C 1
ATOM 970 O O . GLY A 1 119 ? 14.102 18.453 -3.41 1 96.06 119 GLY A O 1
ATOM 971 N N . GLU A 1 120 ? 13.281 16.531 -4.125 1 96.88 120 GLU A N 1
ATOM 972 C CA . GLU A 1 120 ? 11.906 17.031 -4.191 1 96.88 120 G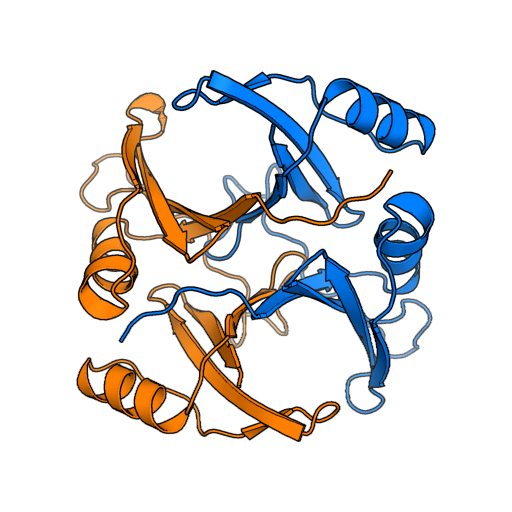LU A CA 1
ATOM 973 C C . GLU A 1 120 ? 11.312 17.188 -2.795 1 96.88 120 GLU A C 1
ATOM 975 O O . GLU A 1 120 ? 11.703 16.469 -1.867 1 96.88 120 GLU A O 1
ATOM 980 N N . LYS A 1 121 ? 10.391 18.047 -2.646 1 98.56 121 LYS A N 1
ATOM 981 C CA . LYS A 1 121 ? 9.734 18.281 -1.363 1 98.56 121 LYS A CA 1
ATOM 982 C C . LYS A 1 121 ? 8.789 17.141 -1.014 1 98.56 121 LYS A C 1
ATOM 984 O O . LYS A 1 121 ? 8.094 16.609 -1.885 1 98.56 121 LYS A O 1
ATOM 989 N N . MET A 1 122 ? 8.766 16.812 0.216 1 98.69 122 MET A N 1
ATOM 990 C CA . MET A 1 122 ? 7.844 15.797 0.697 1 98.69 122 MET A CA 1
ATOM 991 C C . MET A 1 122 ? 7.469 16.047 2.154 1 98.69 122 MET A C 1
ATOM 993 O O . MET A 1 122 ? 8.148 16.797 2.857 1 98.69 122 MET A O 1
ATOM 997 N N . THR A 1 123 ? 6.414 15.484 2.605 1 98.88 123 THR A N 1
ATOM 998 C CA . THR A 1 123 ? 6.012 15.477 4.008 1 98.88 123 THR A CA 1
ATOM 999 C C . THR A 1 123 ? 5.035 14.336 4.285 1 98.88 123 THR A C 1
ATOM 1001 O O . THR A 1 123 ? 4.594 13.648 3.361 1 98.88 123 THR A O 1
ATOM 1004 N N . PHE A 1 124 ? 4.77 14.148 5.559 1 98.81 124 PHE A N 1
ATOM 1005 C CA . PHE A 1 124 ? 3.889 13.055 5.953 1 98.81 124 PHE A CA 1
ATOM 1006 C C . PHE A 1 124 ? 2.746 13.562 6.82 1 98.81 124 PHE A C 1
ATOM 1008 O O . PHE A 1 124 ? 2.924 14.508 7.598 1 98.81 124 PHE A O 1
ATOM 1015 N N . PHE A 1 125 ? 1.664 12.992 6.668 1 98.75 125 PHE A N 1
ATOM 1016 C CA . PHE A 1 125 ? 0.545 12.984 7.602 1 98.75 125 PHE A CA 1
ATOM 1017 C C . PHE A 1 125 ? -0.02 11.578 7.762 1 98.75 125 PHE A C 1
ATOM 1019 O O . PHE A 1 125 ? 0.514 10.625 7.203 1 98.75 125 PHE A O 1
ATOM 1026 N N . PHE A 1 126 ? -1.011 11.469 8.625 1 98.62 126 PHE A N 1
ATOM 1027 C CA . PHE A 1 126 ? -1.397 10.117 8.992 1 98.62 126 PHE A CA 1
ATOM 1028 C C . PHE A 1 126 ? -2.914 9.969 9.008 1 98.62 126 PHE A C 1
ATOM 1030 O O . PHE A 1 126 ? -3.629 10.883 9.422 1 98.62 126 PHE A O 1
ATOM 1037 N N . ASP A 1 127 ? -3.352 8.82 8.523 1 98.69 127 ASP A N 1
ATOM 1038 C CA . ASP A 1 127 ? -4.789 8.586 8.609 1 98.69 127 ASP A CA 1
ATOM 1039 C C . ASP A 1 127 ? -5.195 8.203 10.031 1 98.69 127 ASP A C 1
ATOM 1041 O O . ASP A 1 127 ? -4.348 8.109 10.922 1 98.69 127 ASP A O 1
ATOM 1045 N N . PRO A 1 128 ? -6.453 7.969 10.352 1 98.19 128 PRO A N 1
ATOM 1046 C CA . PRO A 1 128 ? -6.922 7.777 11.727 1 98.19 128 PRO A CA 1
ATOM 1047 C C . PRO A 1 128 ? -6.281 6.57 12.406 1 98.19 128 PRO A C 1
ATOM 1049 O O . PRO A 1 128 ? -6.23 6.508 13.641 1 98.19 128 PRO A O 1
ATOM 1052 N N . ASP A 1 129 ? -5.773 5.582 11.641 1 98 129 ASP A N 1
ATOM 1053 C CA . ASP A 1 129 ? -5.164 4.383 12.211 1 98 129 ASP A CA 1
ATOM 1054 C C . ASP A 1 129 ? -3.639 4.477 12.18 1 98 129 ASP A C 1
ATOM 1056 O O . ASP A 1 129 ? -2.945 3.506 12.484 1 98 129 ASP A O 1
ATOM 1060 N N . GLY A 1 130 ? -3.141 5.59 11.727 1 97.38 130 GLY A N 1
ATOM 1061 C CA . GLY A 1 130 ? -1.705 5.812 11.797 1 97.38 130 GLY A CA 1
ATOM 1062 C C . GLY A 1 130 ? -0.979 5.422 10.523 1 97.38 130 GLY A C 1
ATOM 1063 O O . GLY A 1 130 ? 0.251 5.355 10.5 1 97.38 130 GLY A O 1
ATOM 1064 N N . LEU A 1 131 ? -1.704 5.102 9.492 1 98.44 131 LEU A N 1
ATOM 1065 C CA . LEU A 1 131 ? -1.055 4.84 8.219 1 98.44 131 LEU A CA 1
ATOM 1066 C C . LEU A 1 131 ? -0.357 6.09 7.691 1 98.44 131 LEU A C 1
ATOM 1068 O O . LEU A 1 131 ? -0.996 7.129 7.496 1 98.44 131 LEU A O 1
ATOM 1072 N N . PRO A 1 132 ? 0.967 6.02 7.445 1 98.69 132 PRO A N 1
ATOM 1073 C CA . PRO A 1 132 ? 1.629 7.191 6.871 1 98.69 132 PRO A CA 1
ATOM 1074 C C . PRO A 1 132 ? 1.196 7.469 5.434 1 98.69 132 PRO A C 1
ATOM 1076 O O . PRO A 1 132 ? 1.253 6.574 4.586 1 98.69 132 PRO A O 1
ATOM 1079 N N . LEU A 1 133 ? 0.728 8.602 5.219 1 98.88 133 LEU A N 1
ATOM 1080 C CA . LEU A 1 133 ? 0.433 9.164 3.904 1 98.88 133 LEU A CA 1
ATOM 1081 C C . LEU A 1 133 ? 1.401 10.289 3.564 1 98.88 133 LEU A C 1
ATOM 1083 O O . LEU A 1 133 ? 1.616 11.195 4.375 1 98.88 133 LEU A O 1
ATOM 1087 N N . GLU A 1 134 ? 1.963 10.156 2.428 1 98.88 134 GLU A N 1
ATOM 1088 C CA . GLU A 1 134 ? 3.01 11.086 2.023 1 98.88 134 GLU A CA 1
ATOM 1089 C C . GLU A 1 134 ? 2.516 12.031 0.93 1 98.88 134 GLU A C 1
ATOM 1091 O O . GLU A 1 134 ? 1.788 11.617 0.027 1 98.88 134 GLU A O 1
ATOM 1096 N N . LEU A 1 135 ? 2.795 13.305 1.047 1 98.75 135 LEU A N 1
ATOM 1097 C CA . LEU A 1 135 ? 2.754 14.234 -0.073 1 98.75 135 LEU A CA 1
ATOM 1098 C C . LEU A 1 135 ? 4.129 14.383 -0.711 1 98.75 135 LEU A C 1
ATOM 1100 O O . LEU A 1 135 ? 5.129 14.562 -0.01 1 98.75 135 LEU A O 1
ATOM 1104 N N . HIS A 1 136 ? 4.148 14.211 -1.999 1 98.5 136 HIS A N 1
ATOM 1105 C CA . HIS A 1 136 ? 5.41 14.297 -2.723 1 98.5 136 HIS A CA 1
ATOM 1106 C C . HIS A 1 136 ? 5.285 15.195 -3.951 1 98.5 136 HIS A C 1
ATOM 1108 O O . HIS A 1 136 ? 4.418 14.969 -4.801 1 98.5 136 HIS A O 1
ATOM 1114 N N . GLU A 1 137 ? 6.125 16.266 -4.09 1 96.88 137 GLU A N 1
ATOM 1115 C CA . GLU A 1 137 ? 6.102 17.156 -5.242 1 96.88 137 GLU A CA 1
ATOM 1116 C C . GLU A 1 137 ? 6.91 16.578 -6.402 1 96.88 137 GLU A C 1
ATOM 1118 O O . GLU A 1 137 ? 8.031 16.109 -6.211 1 96.88 137 GLU A O 1
ATOM 1123 N N . MET B 1 1 ? -8.984 20.453 -1.236 1 86.75 1 MET B N 1
ATOM 1124 C CA . MET B 1 1 ? -7.797 19.703 -1.647 1 86.75 1 MET B CA 1
ATOM 1125 C C . MET B 1 1 ? -8.188 18.469 -2.445 1 86.75 1 MET B C 1
ATOM 1127 O O . MET B 1 1 ? -9.164 17.797 -2.119 1 86.75 1 MET B O 1
ATOM 1131 N N . LYS B 1 2 ? -7.566 18.344 -3.6 1 89.19 2 LYS B N 1
ATOM 1132 C CA . LYS B 1 2 ? -7.836 17.172 -4.426 1 89.19 2 LYS B CA 1
ATOM 1133 C C . LYS B 1 2 ? -6.582 16.328 -4.609 1 89.19 2 LYS B C 1
ATOM 1135 O O . LYS B 1 2 ? -5.582 16.797 -5.152 1 89.19 2 LYS B O 1
ATOM 1140 N N . LEU B 1 3 ? -6.59 15.109 -4.043 1 94.94 3 LEU B N 1
ATOM 1141 C CA . LEU B 1 3 ? -5.551 14.117 -4.281 1 94.94 3 LEU B CA 1
ATOM 1142 C C . LEU B 1 3 ? -5.965 13.148 -5.391 1 94.94 3 LEU B C 1
ATOM 1144 O O . LEU B 1 3 ? -6.934 12.406 -5.238 1 94.94 3 LEU B O 1
ATOM 1148 N N . ASN B 1 4 ? -5.223 13.211 -6.52 1 95.25 4 ASN B N 1
ATOM 1149 C CA . ASN B 1 4 ? -5.738 12.469 -7.66 1 95.25 4 ASN B CA 1
ATOM 1150 C C . ASN B 1 4 ? -4.629 11.711 -8.383 1 95.25 4 ASN B C 1
ATOM 1152 O O . ASN B 1 4 ? -4.801 11.289 -9.531 1 95.25 4 ASN B O 1
ATOM 1156 N N . ALA B 1 5 ? -3.51 11.594 -7.73 1 96.38 5 ALA B N 1
ATOM 1157 C CA . ALA B 1 5 ? -2.416 10.836 -8.336 1 96.38 5 ALA B CA 1
ATOM 1158 C C . ALA B 1 5 ? -1.501 10.242 -7.273 1 96.38 5 ALA B C 1
ATOM 1160 O O . ALA B 1 5 ? -1.08 10.945 -6.348 1 96.38 5 ALA B O 1
ATOM 1161 N N . ILE B 1 6 ? -1.231 8.977 -7.438 1 97.94 6 ILE B N 1
ATOM 1162 C CA . ILE B 1 6 ? -0.259 8.32 -6.574 1 97.94 6 ILE B CA 1
ATOM 1163 C C . ILE B 1 6 ? 1.149 8.531 -7.125 1 97.94 6 ILE B C 1
ATOM 1165 O O . ILE B 1 6 ? 1.372 8.43 -8.336 1 97.94 6 ILE B O 1
ATOM 1169 N N . HIS B 1 7 ? 2.047 8.992 -6.285 1 98.06 7 HIS B N 1
ATOM 1170 C CA . HIS B 1 7 ? 3.457 9.094 -6.637 1 98.06 7 HIS B CA 1
ATOM 1171 C C . HIS B 1 7 ? 4.16 7.75 -6.492 1 98.06 7 HIS B C 1
ATOM 1173 O O . HIS B 1 7 ? 4.832 7.293 -7.418 1 98.06 7 HIS B O 1
ATOM 1179 N N . HIS B 1 8 ? 4.023 7.137 -5.316 1 98.62 8 HIS B N 1
ATOM 1180 C CA . HIS B 1 8 ? 4.625 5.824 -5.109 1 98.62 8 HIS B CA 1
ATOM 1181 C C . HIS B 1 8 ? 3.941 5.078 -3.969 1 98.62 8 HIS B C 1
ATOM 1183 O O . HIS B 1 8 ? 3.195 5.676 -3.191 1 98.62 8 HIS B O 1
ATOM 1189 N N . VAL B 1 9 ? 4.145 3.758 -3.941 1 98.81 9 VAL B N 1
ATOM 1190 C CA . VAL B 1 9 ? 3.814 2.867 -2.834 1 98.81 9 VAL B CA 1
ATOM 1191 C C . VAL B 1 9 ? 5.094 2.26 -2.26 1 98.81 9 VAL B C 1
ATOM 1193 O O . VAL B 1 9 ? 5.961 1.804 -3.006 1 98.81 9 VAL B O 1
ATOM 1196 N N . ALA B 1 10 ? 5.188 2.295 -0.955 1 98.88 10 ALA B N 1
ATOM 1197 C CA . ALA B 1 10 ? 6.395 1.776 -0.322 1 98.88 10 ALA B CA 1
ATOM 1198 C C . ALA B 1 10 ? 6.168 0.37 0.224 1 98.88 10 ALA B C 1
ATOM 1200 O O . ALA B 1 10 ? 5.09 0.063 0.736 1 98.88 10 ALA B O 1
ATOM 1201 N N . ILE B 1 11 ? 7.199 -0.422 0.137 1 98.81 11 ILE B N 1
ATOM 1202 C CA . ILE B 1 11 ? 7.191 -1.806 0.599 1 98.81 11 ILE B CA 1
ATOM 1203 C C . ILE B 1 11 ? 8.43 -2.072 1.453 1 98.81 11 ILE B C 1
ATOM 1205 O O . ILE B 1 11 ? 9.539 -1.697 1.078 1 98.81 11 ILE B O 1
ATOM 1209 N N . ILE B 1 12 ? 8.211 -2.691 2.59 1 98.62 12 ILE B N 1
ATOM 1210 C CA . ILE B 1 12 ? 9.312 -3.18 3.412 1 98.62 12 ILE B CA 1
ATOM 1211 C C . ILE B 1 12 ? 9.492 -4.68 3.195 1 98.62 12 ILE B C 1
ATOM 1213 O O . ILE B 1 12 ? 8.523 -5.438 3.232 1 98.62 12 ILE B O 1
ATOM 1217 N N . VAL B 1 13 ? 10.695 -5.07 2.984 1 98.62 13 VAL B N 1
ATOM 1218 C CA . VAL B 1 13 ? 10.977 -6.488 2.775 1 98.62 13 VAL B CA 1
ATOM 1219 C C . VAL B 1 13 ? 12.047 -6.953 3.76 1 98.62 13 VAL B C 1
ATOM 1221 O O . VAL B 1 13 ? 12.883 -6.16 4.199 1 98.62 13 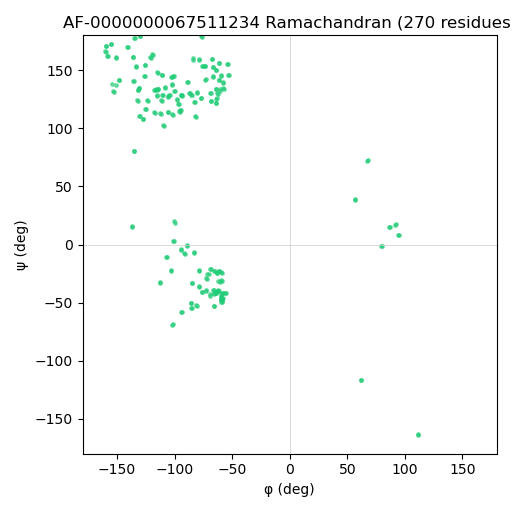VAL B O 1
ATOM 1224 N N . SER B 1 14 ? 12.078 -8.25 4.094 1 98.12 14 SER B N 1
ATOM 1225 C CA . SER B 1 14 ? 12.961 -8.781 5.125 1 98.12 14 SER B CA 1
ATOM 1226 C C . SER B 1 14 ? 14.344 -9.094 4.559 1 98.12 14 SER B C 1
ATOM 1228 O O . SER B 1 14 ? 15.336 -9.078 5.285 1 98.12 14 SER B O 1
ATOM 1230 N N . ASP B 1 15 ? 14.422 -9.5 3.32 1 98.38 15 ASP B N 1
ATOM 1231 C CA . ASP B 1 15 ? 15.641 -9.867 2.617 1 98.38 15 ASP B CA 1
ATOM 1232 C C . ASP B 1 15 ? 15.766 -9.117 1.292 1 98.38 15 ASP B C 1
ATOM 1234 O O . ASP B 1 15 ? 15.07 -9.438 0.326 1 98.38 15 ASP B O 1
ATOM 1238 N N . TYR B 1 16 ? 16.703 -8.164 1.267 1 98.56 16 TYR B N 1
ATOM 1239 C CA . TYR B 1 16 ? 16.797 -7.273 0.118 1 98.56 16 TYR B CA 1
ATOM 1240 C C . TYR B 1 16 ? 17.062 -8.055 -1.163 1 98.56 16 TYR B C 1
ATOM 1242 O O . TYR B 1 16 ? 16.375 -7.852 -2.17 1 98.56 16 TYR B O 1
ATOM 1250 N N . HIS B 1 17 ? 17.984 -8.938 -1.171 1 98.5 17 HIS B N 1
ATOM 1251 C CA . HIS B 1 17 ? 18.391 -9.625 -2.389 1 98.5 17 HIS B CA 1
ATOM 1252 C C . HIS B 1 17 ? 17.297 -10.578 -2.879 1 98.5 17 HIS B C 1
ATOM 1254 O O . HIS B 1 17 ? 17.062 -10.672 -4.082 1 98.5 17 HIS B O 1
ATOM 1260 N N . LEU B 1 18 ? 16.719 -11.281 -1.959 1 98.5 18 LEU B N 1
ATOM 1261 C CA . LEU B 1 18 ? 15.609 -12.156 -2.316 1 98.5 18 LEU B CA 1
ATOM 1262 C C . LEU B 1 18 ? 14.477 -11.359 -2.947 1 98.5 18 LEU B C 1
ATOM 1264 O O . LEU B 1 18 ? 13.914 -11.766 -3.963 1 98.5 18 LEU B O 1
ATOM 1268 N N . SER B 1 19 ? 14.18 -10.234 -2.418 1 98.75 19 SER B N 1
ATOM 1269 C CA . SER B 1 19 ? 13.086 -9.406 -2.912 1 98.75 19 SER B CA 1
ATOM 1270 C C . SER B 1 19 ? 13.453 -8.75 -4.242 1 98.75 19 SER B C 1
ATOM 1272 O O . SER B 1 19 ? 12.602 -8.625 -5.129 1 98.75 19 SER B O 1
ATOM 1274 N N . LYS B 1 20 ? 14.656 -8.328 -4.336 1 98.69 20 LYS B N 1
ATOM 1275 C CA . LYS B 1 20 ? 15.094 -7.781 -5.617 1 98.69 20 LYS B CA 1
ATOM 1276 C C . LYS B 1 20 ? 14.969 -8.82 -6.727 1 98.69 20 LYS B C 1
ATOM 1278 O O . LYS B 1 20 ? 14.516 -8.508 -7.828 1 98.69 20 LYS B O 1
ATOM 1283 N N . ASP B 1 21 ? 15.438 -10.008 -6.461 1 98.69 21 ASP B N 1
ATOM 1284 C CA . ASP B 1 21 ? 15.281 -11.078 -7.445 1 98.69 21 ASP B CA 1
ATOM 1285 C C . ASP B 1 21 ? 13.82 -11.273 -7.824 1 98.69 21 ASP B C 1
ATOM 1287 O O . ASP B 1 21 ? 13.484 -11.406 -9 1 98.69 21 ASP B O 1
ATOM 1291 N N . PHE B 1 22 ? 12.922 -11.227 -6.867 1 98.75 22 PHE B N 1
ATOM 1292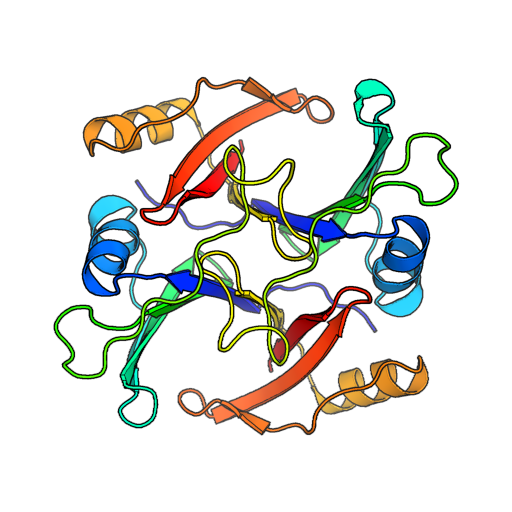 C CA . PHE B 1 22 ? 11.492 -11.422 -7.078 1 98.75 22 PHE B CA 1
ATOM 1293 C C . PHE B 1 22 ? 10.906 -10.297 -7.922 1 98.75 22 PHE B C 1
ATOM 1295 O O . PHE B 1 22 ? 10.312 -10.539 -8.969 1 98.75 22 PHE B O 1
ATOM 1302 N N . TYR B 1 23 ? 11.094 -9.055 -7.566 1 98.69 23 TYR B N 1
ATOM 1303 C CA . TYR B 1 23 ? 10.422 -7.918 -8.188 1 98.69 23 TYR B CA 1
ATOM 1304 C C . TYR B 1 23 ? 11.078 -7.551 -9.508 1 98.69 23 TYR B C 1
ATOM 1306 O O . TYR B 1 23 ? 10.398 -7.148 -10.461 1 98.69 23 TYR B O 1
ATOM 1314 N N . VAL B 1 24 ? 12.336 -7.668 -9.57 1 98.25 24 VAL B N 1
ATOM 1315 C CA . VAL B 1 24 ? 13.055 -7.203 -10.758 1 98.25 24 VAL B CA 1
ATOM 1316 C C . VAL B 1 24 ? 13.234 -8.359 -11.742 1 98.25 24 VAL B C 1
ATOM 1318 O O . VAL B 1 24 ? 12.711 -8.312 -12.859 1 98.25 24 VAL B O 1
ATOM 1321 N N . ASN B 1 25 ? 13.852 -9.391 -11.32 1 97.69 25 ASN B N 1
ATOM 1322 C CA . ASN B 1 25 ? 14.211 -10.445 -12.258 1 97.69 25 ASN B CA 1
ATOM 1323 C C . ASN B 1 25 ? 13 -11.305 -12.625 1 97.69 25 ASN B C 1
ATOM 1325 O O . ASN B 1 25 ? 12.859 -11.719 -13.781 1 97.69 25 ASN B O 1
ATOM 1329 N N . LYS B 1 26 ? 12.18 -11.617 -11.711 1 97.62 26 LYS B N 1
ATOM 1330 C CA . LYS B 1 26 ? 11.039 -12.484 -11.992 1 97.62 26 LYS B CA 1
ATOM 1331 C C . LYS B 1 26 ? 9.859 -11.672 -12.523 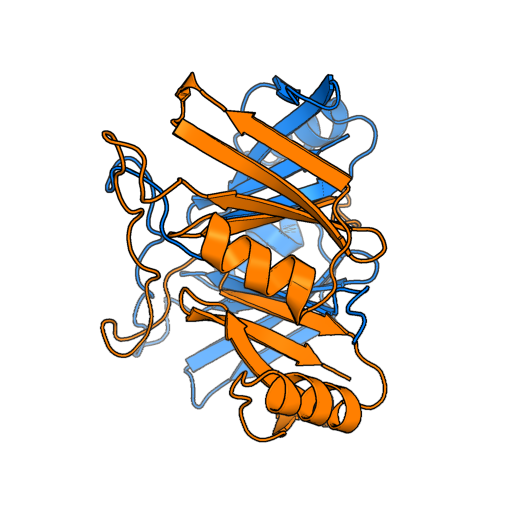1 97.62 26 LYS B C 1
ATOM 1333 O O . LYS B 1 26 ? 9.414 -11.883 -13.656 1 97.62 26 LYS B O 1
ATOM 1338 N N . LEU B 1 27 ? 9.445 -10.633 -11.773 1 97.75 27 LEU B N 1
ATOM 1339 C CA . LEU B 1 27 ? 8.258 -9.883 -12.18 1 97.75 27 LEU B CA 1
ATOM 1340 C C . LEU B 1 27 ? 8.594 -8.906 -13.297 1 97.75 27 LEU B C 1
ATOM 1342 O O . LEU B 1 27 ? 7.695 -8.398 -13.977 1 97.75 27 LEU B O 1
ATOM 1346 N N . GLY B 1 28 ? 9.82 -8.523 -13.414 1 96.25 28 GLY B N 1
ATOM 1347 C CA . GLY B 1 28 ? 10.258 -7.77 -14.57 1 96.25 28 GLY B CA 1
ATOM 1348 C C . GLY B 1 28 ? 10.18 -6.266 -14.367 1 96.25 28 GLY B C 1
ATOM 1349 O O . GLY B 1 28 ? 10.18 -5.504 -15.336 1 96.25 28 GLY B O 1
ATOM 1350 N N . PHE B 1 29 ? 10.086 -5.805 -13.141 1 98.12 29 PHE B N 1
ATOM 1351 C CA . PHE B 1 29 ? 10.07 -4.367 -12.898 1 98.12 29 PHE B CA 1
ATOM 1352 C C . PHE B 1 29 ? 11.422 -3.748 -13.258 1 98.12 29 PHE B C 1
ATOM 1354 O O . PHE B 1 29 ? 12.469 -4.344 -13 1 98.12 29 PHE B O 1
ATOM 1361 N N . GLU B 1 30 ? 11.375 -2.545 -13.773 1 98.12 30 GLU B N 1
ATOM 1362 C CA . GLU B 1 30 ? 12.586 -1.81 -14.117 1 98.12 30 GLU B CA 1
ATOM 1363 C C . GLU B 1 30 ? 13.086 -0.983 -12.938 1 98.12 30 GLU B C 1
ATOM 1365 O O . GLU B 1 30 ? 12.297 -0.34 -12.242 1 98.12 30 GLU B O 1
ATOM 1370 N N .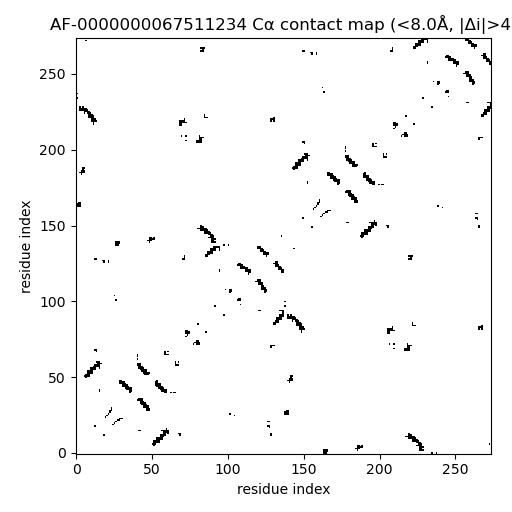 ILE B 1 31 ? 14.43 -0.961 -12.758 1 98.31 31 ILE B N 1
ATOM 1371 C CA . ILE B 1 31 ? 15.039 -0.179 -11.688 1 98.31 31 ILE B CA 1
ATOM 1372 C C . ILE B 1 31 ? 15.18 1.276 -12.125 1 98.31 31 ILE B C 1
ATOM 1374 O O . ILE B 1 31 ? 15.773 1.561 -13.172 1 98.31 31 ILE B O 1
ATOM 1378 N N . ILE B 1 32 ? 14.594 2.168 -11.352 1 98 32 ILE B N 1
ATOM 1379 C CA . ILE B 1 32 ? 14.789 3.604 -11.523 1 98 32 ILE B CA 1
ATOM 1380 C C . ILE B 1 32 ? 16.031 4.051 -10.773 1 98 32 ILE B C 1
ATOM 1382 O O . ILE B 1 32 ? 16.859 4.785 -11.32 1 98 32 ILE B O 1
ATOM 1386 N N . ARG B 1 33 ? 16.109 3.65 -9.461 1 98.06 33 ARG B N 1
ATOM 1387 C CA . ARG B 1 33 ? 17.219 3.975 -8.562 1 98.06 33 ARG B CA 1
ATOM 1388 C C . ARG B 1 33 ? 17.438 2.859 -7.543 1 98.06 33 ARG B C 1
ATOM 1390 O O . ARG B 1 33 ? 16.484 2.244 -7.07 1 98.06 33 ARG B O 1
ATOM 1397 N N . GLU B 1 34 ? 18.688 2.619 -7.266 1 98.44 34 GLU B N 1
ATOM 1398 C CA . GLU B 1 34 ? 19.125 1.693 -6.227 1 98.44 34 GLU B CA 1
ATOM 1399 C C . GLU B 1 34 ? 20.156 2.336 -5.316 1 98.44 34 GLU B C 1
ATOM 1401 O O . GLU B 1 34 ? 21.297 2.588 -5.746 1 98.44 34 GLU B O 1
ATOM 1406 N N . ASN B 1 35 ? 19.781 2.592 -4.09 1 97.81 35 ASN B N 1
ATOM 1407 C CA . ASN B 1 35 ? 20.641 3.309 -3.162 1 97.81 35 ASN B CA 1
ATOM 1408 C C . ASN B 1 35 ? 20.891 2.502 -1.889 1 97.81 35 ASN B C 1
ATOM 1410 O O . ASN B 1 35 ? 19.938 2.096 -1.213 1 97.81 35 ASN B O 1
ATOM 1414 N N . TYR B 1 36 ? 22.156 2.293 -1.607 1 96.5 36 TYR B N 1
ATOM 1415 C CA . TYR B 1 36 ? 22.516 1.772 -0.291 1 96.5 36 TYR B CA 1
ATOM 1416 C C . TYR B 1 36 ? 22.531 2.887 0.747 1 96.5 36 TYR B C 1
ATOM 1418 O O . TYR B 1 36 ? 23.062 3.971 0.489 1 96.5 36 TYR B O 1
ATOM 1426 N N . ARG B 1 37 ? 21.859 2.621 1.86 1 95.19 37 ARG B N 1
ATOM 1427 C CA . ARG B 1 37 ? 21.844 3.596 2.947 1 95.19 37 ARG B CA 1
ATOM 1428 C C . ARG B 1 37 ? 22.656 3.1 4.141 1 95.19 37 ARG B C 1
ATOM 1430 O O . ARG B 1 37 ? 22.141 2.324 4.957 1 95.19 37 ARG B O 1
ATOM 1437 N N . PRO B 1 38 ? 23.844 3.607 4.32 1 91 38 PRO B N 1
ATOM 1438 C CA . PRO B 1 38 ? 24.766 3.055 5.328 1 91 38 PRO B CA 1
ATOM 1439 C C . PRO B 1 38 ? 24.266 3.275 6.754 1 91 38 PRO B C 1
ATOM 1441 O O . PRO B 1 38 ? 24.406 2.395 7.605 1 91 38 PRO B O 1
ATOM 1444 N N . ASP B 1 39 ? 23.688 4.418 7.035 1 90.19 39 ASP B N 1
ATOM 1445 C CA . ASP B 1 39 ? 23.234 4.75 8.383 1 90.19 39 ASP B CA 1
ATOM 1446 C C . ASP B 1 39 ? 22.094 3.836 8.812 1 90.19 39 ASP B C 1
ATOM 1448 O O . ASP B 1 39 ? 21.906 3.578 10.008 1 90.19 39 ASP B O 1
ATOM 1452 N N . LYS B 1 40 ? 21.391 3.266 7.84 1 89.38 40 LYS B N 1
ATOM 1453 C CA . LYS B 1 40 ? 20.234 2.408 8.125 1 89.38 40 LYS B CA 1
ATOM 1454 C C . LYS B 1 40 ? 20.578 0.941 7.867 1 89.38 40 LYS B C 1
ATOM 1456 O O . LYS B 1 40 ? 19.781 0.053 8.203 1 89.38 40 LYS B O 1
ATOM 1461 N N . HIS B 1 41 ? 21.688 0.708 7.262 1 90.25 41 HIS B N 1
ATOM 1462 C CA . HIS B 1 41 ? 22.141 -0.626 6.875 1 90.25 41 HIS B CA 1
ATOM 1463 C C . HIS B 1 41 ? 21.109 -1.31 5.98 1 90.25 41 HIS B C 1
ATOM 1465 O O . HIS B 1 41 ? 20.766 -2.475 6.195 1 90.25 41 HIS B O 1
ATOM 1471 N N . ASP B 1 42 ? 20.453 -0.518 5.062 1 96.19 42 ASP B N 1
ATOM 1472 C CA . ASP B 1 42 ? 19.484 -1.08 4.141 1 96.19 42 ASP B CA 1
ATOM 1473 C C . ASP B 1 42 ? 19.594 -0.448 2.756 1 96.19 42 ASP B C 1
ATOM 1475 O O . ASP B 1 42 ? 20.469 0.401 2.529 1 96.19 42 ASP B O 1
ATOM 1479 N N . TYR B 1 43 ? 18.922 -1.004 1.81 1 97.88 43 TYR B N 1
ATOM 1480 C CA . TYR B 1 43 ? 18.781 -0.44 0.471 1 97.88 43 TYR B CA 1
ATOM 1481 C C . TYR B 1 43 ? 17.406 0.208 0.294 1 97.88 43 TYR B C 1
ATOM 1483 O O . TYR B 1 43 ? 16.422 -0.264 0.85 1 97.88 43 TYR B O 1
ATOM 1491 N N . LYS B 1 44 ? 17.406 1.236 -0.405 1 98.5 44 LYS B N 1
ATOM 1492 C CA . LYS B 1 44 ? 16.203 1.77 -1.042 1 98.5 44 LYS B CA 1
ATOM 1493 C C . LYS B 1 44 ? 16.219 1.501 -2.545 1 98.5 44 LYS B C 1
ATOM 1495 O O . LYS B 1 44 ? 17.094 1.983 -3.26 1 98.5 44 LYS B O 1
ATOM 1500 N N . LEU B 1 45 ? 15.32 0.703 -3 1 98.75 45 LEU B N 1
ATOM 1501 C CA . LEU B 1 45 ? 15.18 0.311 -4.398 1 98.75 45 LEU B CA 1
ATOM 1502 C C . LEU B 1 45 ? 13.891 0.877 -4.992 1 98.75 45 LEU B C 1
ATOM 1504 O O . LEU B 1 45 ? 12.797 0.533 -4.551 1 98.75 45 LEU B O 1
ATOM 1508 N N . ASP B 1 46 ? 14.016 1.805 -5.945 1 98.62 46 ASP B N 1
ATOM 1509 C CA . ASP B 1 46 ? 12.867 2.383 -6.633 1 98.62 46 ASP B CA 1
ATOM 1510 C C . ASP B 1 46 ? 12.633 1.699 -7.977 1 98.62 46 ASP B C 1
ATOM 1512 O O . ASP B 1 46 ? 13.531 1.635 -8.812 1 98.62 46 ASP B O 1
ATOM 1516 N N . LEU B 1 47 ? 11.445 1.212 -8.156 1 98.75 47 LEU B N 1
ATOM 1517 C CA . LEU B 1 47 ? 11.07 0.497 -9.375 1 98.75 47 LEU B CA 1
ATOM 1518 C C . LEU B 1 47 ? 10 1.256 -10.148 1 98.75 47 LEU B C 1
ATOM 1520 O O . LEU B 1 47 ? 9.133 1.898 -9.547 1 98.75 47 LEU B O 1
ATOM 1524 N N . SER B 1 48 ? 10.039 1.126 -11.445 1 98.19 48 SER B N 1
ATOM 1525 C CA . SER B 1 48 ? 9.039 1.759 -12.297 1 98.19 48 SER B CA 1
ATOM 1526 C C . SER B 1 48 ? 7.816 0.865 -12.469 1 98.19 48 SER B C 1
ATOM 1528 O O . SER B 1 48 ? 7.945 -0.331 -12.742 1 98.19 48 SER B O 1
ATOM 1530 N N . CYS B 1 49 ? 6.684 1.372 -12.266 1 97.44 49 CYS B N 1
ATOM 1531 C CA . CYS B 1 49 ? 5.402 0.73 -12.555 1 97.44 49 CYS B CA 1
ATOM 1532 C C . CYS B 1 49 ? 4.445 1.7 -13.234 1 97.44 49 CYS B C 1
ATOM 1534 O O . CYS B 1 49 ? 3.541 2.24 -12.594 1 97.44 49 CYS B O 1
ATOM 1536 N N . GLY B 1 50 ? 4.633 1.868 -14.578 1 94.44 50 GLY B N 1
ATOM 1537 C CA . GLY B 1 50 ? 3.867 2.883 -15.281 1 94.44 50 GLY B CA 1
ATOM 1538 C C . GLY B 1 50 ? 4.145 4.289 -14.789 1 94.44 50 GLY B C 1
ATOM 1539 O O . GLY B 1 50 ? 5.289 4.75 -14.82 1 94.44 50 GLY B O 1
ATOM 1540 N N . ARG B 1 51 ? 3.109 4.926 -14.234 1 93.12 51 ARG B N 1
ATOM 1541 C CA . ARG B 1 51 ? 3.225 6.32 -13.812 1 93.12 51 ARG B CA 1
ATOM 1542 C C . ARG B 1 51 ? 3.596 6.414 -12.336 1 93.12 51 ARG B C 1
ATOM 1544 O O . ARG B 1 51 ? 3.799 7.512 -11.812 1 93.12 51 ARG B O 1
ATOM 1551 N N . ILE B 1 52 ? 3.658 5.266 -11.68 1 96.62 52 ILE B N 1
ATOM 1552 C CA . ILE B 1 52 ? 3.965 5.289 -10.25 1 96.62 52 ILE B CA 1
ATOM 1553 C C . ILE B 1 52 ? 5.258 4.52 -9.992 1 96.62 52 ILE B C 1
ATOM 1555 O O . ILE B 1 52 ? 5.754 3.811 -10.867 1 96.62 52 ILE B O 1
ATOM 1559 N N . GLU B 1 53 ? 5.801 4.754 -8.836 1 98 53 GLU B N 1
ATOM 1560 C CA . GLU B 1 53 ? 6.984 4.012 -8.414 1 98 53 GLU B CA 1
ATOM 1561 C C . GLU B 1 53 ? 6.656 3.057 -7.266 1 98 53 GLU B C 1
ATOM 1563 O O . GLU B 1 53 ? 5.754 3.326 -6.469 1 98 53 GLU B O 1
ATOM 1568 N N . LEU B 1 54 ? 7.281 1.939 -7.223 1 98.75 54 LEU B N 1
ATOM 1569 C CA . LEU B 1 54 ? 7.387 1.113 -6.023 1 98.75 54 LEU B CA 1
ATOM 1570 C C . LEU B 1 54 ? 8.695 1.376 -5.293 1 98.75 54 LEU B C 1
ATOM 1572 O O . LEU B 1 54 ? 9.773 1.294 -5.891 1 98.75 54 LEU B O 1
ATOM 1576 N N . GLU B 1 55 ? 8.594 1.797 -4.059 1 98.75 55 GLU B N 1
ATOM 1577 C CA . GLU B 1 55 ? 9.773 2.029 -3.236 1 98.75 55 GLU B CA 1
ATOM 1578 C C . GLU B 1 55 ? 10 0.882 -2.256 1 98.75 55 GLU B C 1
ATOM 1580 O O . GLU B 1 55 ? 9.258 0.737 -1.282 1 98.75 55 GLU B O 1
ATOM 1585 N N . ILE B 1 56 ? 11.023 0.157 -2.475 1 98.81 56 ILE B N 1
ATOM 1586 C CA . ILE B 1 56 ? 11.289 -1.022 -1.657 1 98.81 56 ILE B CA 1
ATOM 1587 C C . ILE B 1 56 ? 12.438 -0.736 -0.697 1 98.81 56 ILE B C 1
ATOM 1589 O O . ILE B 1 56 ? 13.492 -0.251 -1.11 1 98.81 56 ILE B O 1
ATOM 1593 N N . PHE B 1 57 ? 12.164 -0.99 0.557 1 98.56 57 PHE B N 1
ATOM 1594 C CA . PHE B 1 57 ? 13.18 -0.891 1.598 1 98.56 57 PHE B CA 1
ATOM 1595 C C . PHE B 1 57 ? 13.539 -2.27 2.143 1 98.56 57 PHE B C 1
ATOM 1597 O O . PHE B 1 57 ? 12.656 -3.002 2.607 1 98.56 57 PHE B O 1
ATOM 1604 N N . GLY B 1 58 ? 14.742 -2.615 2.092 1 98.38 58 GLY B N 1
ATOM 1605 C CA . GLY B 1 58 ? 15.133 -3.926 2.584 1 98.38 58 GLY B CA 1
ATOM 1606 C C . GLY B 1 58 ? 16.547 -3.965 3.115 1 98.38 58 GLY B C 1
ATOM 1607 O O . GLY B 1 58 ? 17.469 -3.402 2.506 1 98.38 58 GLY B O 1
ATOM 1608 N N . LYS B 1 59 ? 16.781 -4.637 4.262 1 96.25 59 LYS B N 1
ATOM 1609 C CA . LYS B 1 59 ? 18.109 -4.855 4.809 1 96.25 59 LYS B CA 1
ATOM 1610 C C . LYS B 1 59 ? 18.766 -6.074 4.172 1 96.25 59 LYS B C 1
ATOM 1612 O O . LYS B 1 59 ? 18.094 -6.926 3.592 1 96.25 59 LYS B O 1
ATOM 1617 N N . VAL B 1 60 ? 19.984 -6.051 4.285 1 95.62 60 VAL B N 1
ATOM 1618 C CA . VAL B 1 60 ? 20.766 -7.16 3.752 1 95.62 60 VAL B CA 1
ATOM 1619 C C . VAL B 1 60 ? 21.016 -8.188 4.848 1 95.62 60 VAL B C 1
ATOM 1621 O O . VAL B 1 60 ? 21.625 -7.879 5.871 1 95.62 60 VAL B O 1
ATOM 1624 N N . THR B 1 61 ? 20.703 -9.43 4.602 1 95.94 61 THR B N 1
ATOM 1625 C CA . THR B 1 61 ? 20.703 -10.453 5.645 1 95.94 61 THR B CA 1
ATOM 1626 C C . THR B 1 61 ? 22.125 -10.797 6.062 1 95.94 61 THR B C 1
ATOM 1628 O O . THR B 1 61 ? 22.344 -11.281 7.176 1 95.94 61 THR B O 1
ATOM 1631 N N . SER B 1 62 ? 23.109 -10.594 5.172 1 95.06 62 SER B N 1
ATOM 1632 C CA . SER B 1 62 ? 24.484 -10.93 5.496 1 95.06 62 SER B CA 1
ATOM 1633 C C . SER B 1 62 ? 25.156 -9.812 6.293 1 95.06 62 SER B C 1
ATOM 1635 O O . SER B 1 62 ? 26.281 -9.977 6.766 1 95.06 62 SER B O 1
ATOM 1637 N N . ASP B 1 63 ? 24.438 -8.656 6.441 1 95.06 63 ASP B N 1
ATOM 1638 C CA . ASP B 1 63 ? 24.953 -7.578 7.273 1 95.06 63 ASP B CA 1
ATOM 1639 C C . ASP B 1 63 ? 25.078 -8.023 8.734 1 95.06 63 ASP B C 1
ATOM 1641 O O . ASP B 1 63 ? 24.141 -8.602 9.289 1 95.06 63 ASP B O 1
ATOM 1645 N N . PRO B 1 64 ? 26.281 -7.785 9.367 1 94.56 64 PRO B N 1
ATOM 1646 C CA . PRO B 1 64 ? 26.469 -8.203 10.758 1 94.56 64 PRO B CA 1
ATOM 1647 C C . PRO B 1 64 ? 25.469 -7.555 11.711 1 94.56 64 PRO B C 1
ATOM 1649 O O . PRO B 1 64 ? 25.188 -8.102 12.781 1 94.56 64 PRO B O 1
ATOM 1652 N N . ASN B 1 65 ? 24.953 -6.465 11.328 1 92.44 65 ASN B N 1
ATOM 1653 C CA . ASN B 1 65 ? 24 -5.738 12.156 1 92.44 65 ASN B CA 1
ATOM 1654 C C . ASN B 1 65 ? 22.562 -5.98 11.695 1 92.44 65 ASN B C 1
ATOM 1656 O O . ASN B 1 65 ? 21.656 -5.223 12.047 1 92.44 65 ASN B O 1
ATOM 1660 N N . TYR B 1 66 ? 22.375 -7.047 10.969 1 95.12 66 TYR B N 1
ATOM 1661 C CA . TYR B 1 66 ? 21.047 -7.348 10.438 1 95.12 66 TYR B CA 1
ATOM 1662 C C . TYR B 1 66 ? 20.062 -7.602 11.57 1 95.12 66 TYR B C 1
ATOM 1664 O O . TYR B 1 66 ? 20.328 -8.383 12.477 1 95.12 66 TYR B O 1
ATOM 1672 N N . GLN B 1 67 ? 18.969 -6.82 11.492 1 92.81 67 GLN B N 1
ATOM 1673 C CA . GLN B 1 67 ? 17.781 -7.082 12.305 1 92.81 67 GLN B CA 1
ATOM 1674 C C . GLN B 1 67 ? 16.531 -7.207 11.438 1 92.81 67 GLN B C 1
ATOM 1676 O O . GLN B 1 67 ? 16.141 -6.258 10.758 1 92.81 67 GLN B O 1
ATOM 1681 N N . ALA B 1 68 ? 15.938 -8.375 11.445 1 93.88 68 ALA B N 1
ATOM 1682 C CA . ALA B 1 68 ? 14.742 -8.586 10.633 1 93.88 68 ALA B CA 1
ATOM 1683 C C . ALA B 1 68 ? 13.617 -7.645 11.055 1 93.88 68 ALA B C 1
ATOM 1685 O O . ALA B 1 68 ? 13.391 -7.43 12.242 1 93.88 68 ALA B O 1
ATOM 1686 N N . PRO B 1 69 ? 12.969 -7.012 10.086 1 96.06 69 PRO B N 1
ATOM 1687 C CA . PRO B 1 69 ? 11.727 -6.328 10.461 1 96.06 69 PRO B CA 1
ATOM 1688 C C . PRO B 1 69 ? 10.672 -7.289 11 1 96.06 69 PRO B C 1
ATOM 1690 O O . PRO B 1 69 ? 10.727 -8.492 10.734 1 96.06 69 PRO B O 1
ATOM 1693 N N . PRO B 1 70 ? 9.758 -6.703 11.805 1 95.62 70 PRO B N 1
ATOM 1694 C CA . PRO B 1 70 ? 8.641 -7.562 12.18 1 95.62 70 PRO B CA 1
ATOM 1695 C C . PRO B 1 70 ? 7.941 -8.188 10.969 1 95.62 70 PRO B C 1
ATOM 1697 O O . PRO B 1 70 ? 7.855 -7.562 9.914 1 95.62 70 PRO B O 1
ATOM 1700 N N . LYS B 1 71 ? 7.48 -9.422 11.195 1 94.62 71 LYS B N 1
ATOM 1701 C CA . LYS B 1 71 ? 6.727 -10.102 10.148 1 94.62 71 LYS B CA 1
ATOM 1702 C C . LYS B 1 71 ? 5.398 -9.406 9.883 1 94.62 71 LYS B C 1
ATOM 1704 O O . LYS B 1 71 ? 4.859 -8.734 10.758 1 94.62 71 LYS B O 1
ATOM 1709 N N . ARG B 1 72 ? 4.969 -9.562 8.719 1 95.75 72 ARG B N 1
ATOM 1710 C CA . ARG B 1 72 ? 3.635 -9.078 8.375 1 95.75 72 ARG B CA 1
ATOM 1711 C C . ARG B 1 72 ? 2.576 -9.711 9.273 1 95.75 72 ARG B C 1
ATOM 1713 O O . ARG B 1 72 ? 2.629 -10.914 9.547 1 95.75 72 ARG B O 1
ATOM 1720 N N . VAL B 1 73 ? 1.635 -8.906 9.68 1 95.06 73 VAL B N 1
ATOM 1721 C CA . VAL B 1 73 ? 0.508 -9.398 10.453 1 95.06 73 VAL B CA 1
ATOM 1722 C C . VAL B 1 73 ? -0.536 -10.016 9.523 1 95.06 73 VAL B C 1
ATOM 1724 O O . VAL B 1 73 ? -1.217 -9.297 8.789 1 95.06 73 VAL B O 1
ATOM 1727 N N . SER B 1 74 ? -0.635 -11.273 9.609 1 91.75 74 SER B N 1
ATOM 1728 C CA . SER B 1 74 ? -1.546 -12.008 8.734 1 91.75 74 SER B CA 1
ATOM 1729 C C . SER B 1 74 ? -1.874 -13.383 9.305 1 91.75 74 SER B C 1
ATOM 1731 O O . SER B 1 74 ? -1.241 -13.828 10.266 1 91.75 74 SER B O 1
ATOM 1733 N N . GLU B 1 75 ? -2.953 -13.969 8.672 1 87.12 75 GLU B N 1
ATOM 1734 C CA . GLU B 1 75 ? -3.281 -15.344 9.039 1 87.12 75 GLU B CA 1
ATOM 1735 C C . GLU B 1 75 ? -2.152 -16.297 8.664 1 87.12 75 GLU B C 1
ATOM 1737 O O . GLU B 1 75 ? -1.402 -16.047 7.719 1 87.12 75 GLU B O 1
ATOM 1742 N N . PRO B 1 76 ? -1.981 -17.328 9.352 1 88.88 76 PRO B N 1
ATOM 1743 C CA . PRO B 1 76 ? -2.787 -17.828 10.469 1 88.88 76 PRO B CA 1
ATOM 1744 C C . PRO B 1 76 ? -2.297 -17.328 11.82 1 88.88 76 PRO B C 1
ATOM 1746 O O . PRO B 1 76 ? -2.943 -17.562 12.844 1 88.88 76 PRO B O 1
ATOM 1749 N N . GLU B 1 77 ? -1.202 -16.672 11.875 1 87.38 77 GLU B N 1
ATOM 1750 C CA . GLU B 1 77 ? -0.633 -16.234 13.148 1 87.38 77 GLU B CA 1
ATOM 1751 C C . GLU B 1 77 ? -1.569 -15.258 13.867 1 87.38 77 GLU B C 1
ATOM 1753 O O . GLU B 1 77 ? -1.581 -15.195 15.094 1 87.38 77 GLU B O 1
ATOM 1758 N N . PHE B 1 78 ? -2.283 -14.523 13.07 1 87.19 78 PHE B N 1
ATOM 1759 C CA . PHE B 1 78 ? -3.264 -13.586 13.594 1 87.19 78 PHE B CA 1
ATOM 1760 C C . PHE B 1 78 ? -4.656 -13.898 13.07 1 87.19 78 PHE B C 1
ATOM 1762 O O . PHE B 1 78 ? -4.801 -14.586 12.055 1 87.19 78 PHE B O 1
ATOM 1769 N N . LYS B 1 79 ? -5.578 -13.414 13.703 1 86.12 79 LYS B N 1
ATOM 1770 C CA . LYS B 1 79 ? -6.961 -13.68 13.312 1 86.12 79 LYS B CA 1
ATOM 1771 C C . LYS B 1 79 ? -7.324 -12.93 12.039 1 86.12 79 LYS B C 1
ATOM 1773 O O . LYS B 1 79 ? -8.227 -13.336 11.305 1 86.12 79 LYS B O 1
ATOM 1778 N N . SER B 1 80 ? -6.641 -11.773 11.875 1 91.56 80 SER B N 1
ATOM 1779 C CA . SER B 1 80 ? -6.895 -10.945 10.703 1 91.56 80 SER B CA 1
ATOM 1780 C C . SER B 1 80 ? -5.691 -10.07 10.367 1 91.56 80 SER B C 1
ATOM 1782 O O . SER B 1 80 ? -4.719 -10.031 11.125 1 91.56 80 SER B O 1
ATOM 1784 N N . GLU B 1 81 ? -5.762 -9.43 9.281 1 95.44 81 GLU B N 1
ATOM 1785 C CA . GLU B 1 81 ? -4.711 -8.5 8.875 1 95.44 81 GLU B CA 1
ATOM 1786 C C . GLU B 1 81 ? -4.762 -7.219 9.695 1 95.44 81 GLU B C 1
ATOM 1788 O O . GLU B 1 81 ? -5.82 -6.832 10.195 1 95.44 81 GLU B O 1
ATOM 1793 N N . ALA B 1 82 ? -3.654 -6.598 9.812 1 97 82 ALA B N 1
ATOM 1794 C CA . ALA B 1 82 ? -3.562 -5.375 10.609 1 97 82 ALA B CA 1
ATOM 1795 C C . ALA B 1 82 ? -4.105 -4.176 9.836 1 97 82 ALA B C 1
ATOM 1797 O O . ALA B 1 82 ? -4.188 -4.207 8.609 1 97 82 ALA B O 1
ATOM 1798 N N . CYS B 1 83 ? -4.484 -3.115 10.57 1 97.75 83 CYS B N 1
ATOM 1799 C CA . CYS B 1 83 ? -4.773 -1.824 9.961 1 97.75 83 CYS B CA 1
ATOM 1800 C C . CYS B 1 83 ? -3.609 -1.361 9.094 1 97.75 83 CYS B C 1
ATOM 1802 O O . CYS B 1 83 ? -2.455 -1.7 9.359 1 97.75 83 CYS B O 1
ATOM 1804 N N . GLY B 1 84 ? -3.969 -0.509 8.117 1 98.19 84 GLY B N 1
ATOM 1805 C CA . GLY B 1 84 ? -2.953 -0.018 7.199 1 98.19 84 GLY B CA 1
ATOM 1806 C C . GLY B 1 84 ? -3.113 -0.556 5.789 1 98.19 84 GLY B C 1
ATOM 1807 O O . GLY B 1 84 ? -4.199 -0.997 5.406 1 98.19 84 GLY B O 1
ATOM 1808 N N . LEU B 1 85 ? -2.092 -0.444 4.98 1 98.62 85 LEU B N 1
ATOM 1809 C CA . LEU B 1 85 ? -2.123 -0.953 3.615 1 98.62 85 LEU B CA 1
ATOM 1810 C C . LEU B 1 85 ? -2.154 -2.477 3.604 1 98.62 85 LEU B C 1
ATOM 1812 O O . LEU B 1 85 ? -1.339 -3.125 4.266 1 98.62 85 LEU B O 1
ATOM 1816 N N . ARG B 1 86 ? -3.102 -3 2.834 1 98.5 86 ARG B N 1
ATOM 1817 C CA . ARG B 1 86 ? -3.342 -4.441 2.855 1 98.5 86 ARG B CA 1
ATOM 1818 C C . ARG B 1 86 ? -2.717 -5.117 1.64 1 98.5 86 ARG B C 1
ATOM 1820 O O . ARG B 1 86 ? -1.764 -5.887 1.772 1 98.5 86 ARG B O 1
ATOM 1827 N N . HIS B 1 87 ? -3.178 -4.922 0.475 1 98.81 87 HIS B N 1
ATOM 1828 C CA . HIS B 1 87 ? -2.639 -5.543 -0.729 1 98.81 87 HIS B CA 1
ATOM 1829 C C . HIS B 1 87 ? -2.535 -4.535 -1.869 1 98.81 87 HIS B C 1
ATOM 1831 O O . HIS B 1 87 ? -3.096 -3.438 -1.788 1 98.81 87 HIS B O 1
ATOM 1837 N N . LEU B 1 88 ? -1.73 -4.879 -2.832 1 98.88 88 LEU B N 1
ATOM 1838 C CA . LEU B 1 88 ? -1.493 -4.109 -4.051 1 98.88 88 LEU B CA 1
ATOM 1839 C C . LEU B 1 88 ? -1.985 -4.871 -5.277 1 98.88 88 LEU B C 1
ATOM 1841 O O . LEU B 1 88 ? -1.677 -6.051 -5.445 1 98.88 88 LEU B O 1
ATOM 1845 N N . ALA B 1 89 ? -2.791 -4.195 -6.078 1 98.81 89 ALA B N 1
ATOM 1846 C CA . ALA B 1 89 ? -3.365 -4.855 -7.246 1 98.81 89 ALA B CA 1
ATOM 1847 C C . ALA B 1 89 ? -2.846 -4.238 -8.539 1 98.81 89 ALA B C 1
ATOM 1849 O O . ALA B 1 89 ? -2.83 -3.012 -8.688 1 98.81 89 ALA B O 1
ATOM 1850 N N . PHE B 1 90 ? -2.467 -5.074 -9.453 1 98.62 90 PHE B N 1
ATOM 1851 C CA . PHE B 1 90 ? -2 -4.648 -10.766 1 98.62 90 PHE B CA 1
ATOM 1852 C C . PHE B 1 90 ? -3.086 -4.848 -11.82 1 98.62 90 PHE B C 1
ATOM 1854 O O . PHE B 1 90 ? -3.795 -5.855 -11.805 1 98.62 90 PHE B O 1
ATOM 1861 N N . ARG B 1 91 ? -3.197 -3.855 -12.664 1 97.94 91 ARG B N 1
ATOM 1862 C CA . ARG B 1 91 ? -4.07 -3.988 -13.828 1 97.94 91 ARG B CA 1
ATOM 1863 C C . ARG B 1 91 ? -3.414 -4.832 -14.914 1 97.94 91 ARG B C 1
ATOM 1865 O O . ARG B 1 91 ? -2.277 -4.57 -15.305 1 97.94 91 ARG B O 1
ATOM 1872 N N . VAL B 1 92 ? -4.086 -5.844 -15.352 1 97.62 92 VAL B N 1
ATOM 1873 C CA . VAL B 1 92 ? -3.557 -6.66 -16.438 1 97.62 92 VAL B CA 1
ATOM 1874 C C . VAL B 1 92 ? -4.648 -6.91 -17.484 1 97.62 92 VAL B C 1
ATOM 1876 O O . VAL B 1 92 ? -5.836 -6.777 -17.188 1 97.62 92 VAL B O 1
ATOM 1879 N N . THR B 1 93 ? -4.094 -7.121 -18.719 1 95 93 THR B N 1
ATOM 1880 C CA . THR B 1 93 ? -4.949 -7.605 -19.797 1 95 93 THR B CA 1
ATOM 1881 C C . THR B 1 93 ? -4.703 -9.086 -20.062 1 95 93 THR B C 1
ATOM 1883 O O . THR B 1 93 ? -3.555 -9.523 -20.141 1 95 93 THR B O 1
ATOM 1886 N N . ASN B 1 94 ? -5.73 -9.93 -20.094 1 95.81 94 ASN B N 1
ATOM 1887 C CA . ASN B 1 94 ? -5.609 -11.375 -20.266 1 95.81 94 ASN B CA 1
ATOM 1888 C C . ASN B 1 94 ? -4.949 -12.016 -19.047 1 95.81 94 ASN B C 1
ATOM 1890 O O . ASN B 1 94 ? -3.828 -12.523 -19.141 1 95.81 94 ASN B O 1
ATOM 1894 N N . ILE B 1 95 ? -5.586 -12.117 -17.969 1 98.19 95 ILE B N 1
ATOM 1895 C CA . ILE B 1 95 ? -5.082 -12.531 -16.672 1 98.19 95 ILE B CA 1
ATOM 1896 C C . ILE B 1 95 ? -4.52 -13.945 -16.75 1 98.19 95 ILE B C 1
ATOM 1898 O O . ILE B 1 95 ? -3.543 -14.273 -16.078 1 98.19 95 ILE B O 1
ATOM 1902 N N . GLU B 1 96 ? -5.023 -14.805 -17.594 1 98.38 96 GLU B N 1
ATOM 1903 C CA . GLU B 1 96 ? -4.562 -16.188 -17.734 1 98.38 96 GLU B CA 1
ATOM 1904 C C . GLU B 1 96 ? -3.104 -16.234 -18.172 1 98.38 96 GLU B C 1
ATOM 1906 O O . GLU B 1 96 ? -2.334 -17.078 -17.703 1 98.38 96 GLU B O 1
ATOM 1911 N N . SER B 1 97 ? -2.775 -15.336 -19.062 1 98.25 97 SER B N 1
ATOM 1912 C CA . SER B 1 97 ? -1.398 -15.281 -19.547 1 98.25 97 SER B CA 1
ATOM 1913 C C . SER B 1 97 ? -0.436 -14.922 -18.422 1 98.25 97 SER B C 1
ATOM 1915 O O . SER B 1 97 ? 0.653 -15.492 -18.328 1 98.25 97 SER B O 1
ATOM 1917 N N . TYR B 1 98 ? -0.793 -13.992 -17.594 1 98 98 TYR B N 1
ATOM 1918 C CA . TYR B 1 98 ? 0.044 -13.602 -16.469 1 98 98 TYR B CA 1
ATOM 1919 C C . TYR B 1 98 ? 0.176 -14.734 -15.461 1 98 98 TYR B C 1
ATOM 1921 O O . TYR B 1 98 ? 1.26 -14.969 -14.914 1 98 98 TYR B O 1
ATOM 1929 N N . VAL B 1 99 ? -0.915 -15.406 -15.188 1 98.56 99 VAL B N 1
ATOM 1930 C CA . VAL B 1 99 ? -0.901 -16.547 -14.273 1 98.56 99 VAL B CA 1
ATOM 1931 C C . VAL B 1 99 ? 0.067 -17.609 -14.789 1 98.56 99 VAL B C 1
ATOM 1933 O O . VAL B 1 99 ? 0.874 -18.141 -14.023 1 98.56 99 VAL B O 1
ATOM 1936 N N . ASP B 1 100 ? -0.029 -17.906 -16.078 1 98.5 100 ASP B N 1
ATOM 1937 C CA . ASP B 1 100 ? 0.867 -18.891 -16.672 1 98.5 100 ASP B CA 1
ATOM 1938 C C . ASP B 1 100 ? 2.326 -18.469 -16.531 1 98.5 100 ASP B C 1
ATOM 1940 O O . ASP B 1 100 ? 3.189 -19.281 -16.219 1 98.5 100 ASP B O 1
ATOM 1944 N N . ASP B 1 101 ? 2.57 -17.188 -16.797 1 98.06 101 ASP B N 1
ATOM 1945 C CA . ASP B 1 101 ? 3.924 -16.672 -16.656 1 98.06 101 ASP B CA 1
ATOM 1946 C C . ASP B 1 101 ? 4.434 -16.844 -15.234 1 98.06 101 ASP B C 1
ATOM 1948 O O . ASP B 1 101 ? 5.555 -17.312 -15.023 1 98.06 101 ASP B O 1
ATOM 1952 N N . LEU B 1 102 ? 3.625 -16.422 -14.242 1 98.56 102 LEU B N 1
ATOM 1953 C CA . LEU B 1 102 ? 4.008 -16.531 -12.844 1 98.56 102 LEU B CA 1
ATOM 1954 C C . LEU B 1 102 ? 4.305 -17.969 -12.461 1 98.56 102 LEU B C 1
ATOM 1956 O O . LEU B 1 102 ? 5.32 -18.266 -11.828 1 98.56 102 LEU B O 1
ATOM 1960 N N . LYS B 1 103 ? 3.457 -18.875 -12.852 1 98.5 103 LYS B N 1
ATOM 1961 C CA . LYS B 1 103 ? 3.637 -20.281 -12.531 1 98.5 103 LYS B CA 1
ATOM 1962 C C . LYS B 1 103 ? 4.91 -20.828 -13.172 1 98.5 103 LYS B C 1
ATOM 1964 O O . LYS B 1 103 ? 5.613 -21.656 -12.57 1 98.5 103 LYS B O 1
ATOM 1969 N N . SER B 1 104 ? 5.164 -20.406 -14.383 1 98.25 104 SER B N 1
ATOM 1970 C CA . SER B 1 104 ? 6.363 -20.859 -15.078 1 98.25 104 SER B CA 1
ATOM 1971 C C . SER B 1 104 ? 7.625 -20.406 -14.344 1 98.25 104 SER B C 1
ATOM 1973 O O . SER B 1 104 ? 8.695 -21 -14.516 1 98.25 104 SER B O 1
ATOM 1975 N N . LEU B 1 105 ? 7.543 -19.344 -13.578 1 97.88 105 LEU B N 1
ATOM 1976 C CA . LEU B 1 105 ? 8.656 -18.812 -12.797 1 97.88 105 LEU B CA 1
ATOM 1977 C C . LEU B 1 105 ? 8.703 -19.453 -11.414 1 97.88 105 LEU B C 1
ATOM 1979 O O . LEU B 1 105 ? 9.5 -19.062 -10.562 1 97.88 105 LEU B O 1
ATOM 1983 N N . GLY B 1 106 ? 7.766 -20.328 -11.164 1 97.94 106 GLY B N 1
ATOM 1984 C CA . GLY B 1 106 ? 7.727 -21.031 -9.891 1 97.94 106 GLY B CA 1
ATOM 1985 C C . GLY B 1 106 ? 6.984 -20.266 -8.812 1 97.94 106 GLY B C 1
ATOM 1986 O O . GLY B 1 106 ? 7.148 -20.547 -7.617 1 97.94 106 GLY B O 1
ATOM 1987 N N . ILE B 1 107 ? 6.266 -19.312 -9.156 1 98.44 107 ILE B N 1
ATOM 1988 C CA . ILE B 1 107 ? 5.492 -18.531 -8.203 1 98.44 107 ILE B CA 1
ATOM 1989 C C . ILE B 1 107 ? 4.074 -19.078 -8.102 1 98.44 107 ILE B C 1
ATOM 1991 O O . ILE B 1 107 ? 3.332 -19.094 -9.086 1 98.44 107 ILE B O 1
ATOM 1995 N N . PRO B 1 108 ? 3.734 -19.578 -6.93 1 98.5 108 PRO B N 1
ATOM 1996 C CA . PRO B 1 108 ? 2.354 -20.047 -6.773 1 98.5 108 PRO B CA 1
ATOM 1997 C C . PRO B 1 108 ? 1.33 -18.922 -6.969 1 98.5 108 PRO B C 1
ATOM 1999 O O . PRO B 1 108 ? 1.564 -17.797 -6.547 1 98.5 108 PRO B O 1
ATOM 2002 N N . VAL B 1 109 ? 0.222 -19.297 -7.625 1 98.81 109 VAL B N 1
ATOM 2003 C CA . VAL B 1 109 ? -0.87 -18.359 -7.871 1 98.81 109 VAL B CA 1
ATOM 2004 C C . VAL B 1 109 ? -2.195 -18.984 -7.457 1 98.81 109 VAL B C 1
ATOM 2006 O O . VAL B 1 109 ? -2.445 -20.156 -7.734 1 98.81 109 VAL B O 1
ATOM 2009 N N . GLU B 1 110 ? -3.016 -18.25 -6.773 1 98.81 110 GLU B N 1
ATOM 2010 C CA . GLU B 1 110 ? -4.348 -18.734 -6.41 1 98.81 110 GLU B CA 1
ATOM 2011 C C . GLU B 1 110 ? -5.23 -18.891 -7.645 1 98.81 110 GLU B C 1
ATOM 2013 O O . GLU B 1 110 ? -4.949 -18.312 -8.695 1 98.81 110 GLU B O 1
ATOM 2018 N N . PRO B 1 111 ? -6.289 -19.719 -7.492 1 98.69 111 PRO B N 1
ATOM 2019 C CA . PRO B 1 111 ? -7.211 -19.812 -8.625 1 98.69 111 PRO B CA 1
ATOM 2020 C C . PRO B 1 111 ? -7.828 -18.469 -8.992 1 98.69 111 PRO B C 1
ATOM 2022 O O . PRO B 1 111 ? -8.07 -17.625 -8.117 1 98.69 111 PRO B O 1
ATOM 2025 N N . ILE B 1 112 ? -8.023 -18.344 -10.305 1 98.69 112 ILE B N 1
ATOM 2026 C CA . ILE B 1 112 ? -8.711 -17.156 -10.773 1 98.69 112 ILE B CA 1
ATOM 2027 C C . ILE B 1 112 ? -10.148 -17.141 -10.242 1 98.69 112 ILE B C 1
ATOM 2029 O O . ILE B 1 112 ? -10.828 -18.156 -10.242 1 98.69 112 ILE B O 1
ATOM 2033 N N . ARG B 1 113 ? -10.531 -16.047 -9.758 1 98.25 113 ARG B N 1
ATOM 2034 C CA . ARG B 1 113 ? -11.906 -15.812 -9.32 1 98.25 113 ARG B CA 1
ATOM 2035 C C . ARG B 1 113 ? -12.461 -14.523 -9.906 1 98.25 113 ARG B C 1
ATOM 2037 O O . ARG B 1 113 ? -11.789 -13.852 -10.695 1 98.25 113 ARG B O 1
ATOM 2044 N N . HIS B 1 114 ? -13.711 -14.219 -9.586 1 97.75 114 HIS B N 1
ATOM 2045 C CA . HIS B 1 114 ? -14.367 -13.023 -10.094 1 97.75 114 HIS B CA 1
ATOM 2046 C C . HIS B 1 114 ? -14.742 -12.07 -8.961 1 97.75 114 HIS B C 1
ATOM 2048 O O . HIS B 1 114 ? -15.211 -12.508 -7.91 1 97.75 114 HIS B O 1
ATOM 2054 N N . ASP B 1 115 ? -14.414 -10.805 -9.172 1 95 115 ASP B N 1
ATOM 2055 C CA . ASP B 1 115 ? -14.805 -9.766 -8.219 1 95 115 ASP B CA 1
ATOM 2056 C C . ASP B 1 115 ? -16.328 -9.742 -8.031 1 95 115 ASP B C 1
ATOM 2058 O O . ASP B 1 115 ? -17.078 -9.727 -9.008 1 95 115 ASP B O 1
ATOM 2062 N N . ASP B 1 116 ? -16.75 -9.656 -6.816 1 92.44 116 ASP B N 1
ATOM 2063 C CA . ASP B 1 116 ? -18.156 -9.781 -6.488 1 92.44 116 ASP B CA 1
ATOM 2064 C C . ASP B 1 116 ? -18.953 -8.578 -6.996 1 92.44 116 ASP B C 1
ATOM 2066 O O . ASP B 1 116 ? -20.172 -8.664 -7.195 1 92.44 116 ASP B O 1
ATOM 2070 N N . TYR B 1 117 ? -18.328 -7.531 -7.227 1 93.19 117 TYR B N 1
ATOM 2071 C CA . TYR B 1 117 ? -19.062 -6.301 -7.512 1 93.19 117 TYR B CA 1
ATOM 2072 C C . TYR B 1 117 ? -18.859 -5.863 -8.953 1 93.19 117 TYR B C 1
ATOM 2074 O O . TYR B 1 117 ? -19.75 -5.289 -9.578 1 93.19 117 TYR B O 1
ATOM 2082 N N . THR B 1 118 ? -17.688 -6.125 -9.531 1 93.25 118 THR B N 1
ATOM 2083 C CA . THR B 1 118 ? -17.391 -5.672 -10.883 1 93.25 118 THR B CA 1
ATOM 2084 C C . THR B 1 118 ? -17.5 -6.828 -11.875 1 93.25 118 THR B C 1
ATOM 2086 O O . THR B 1 118 ? -17.609 -6.609 -13.086 1 93.25 118 THR B O 1
ATOM 2089 N N . GLY B 1 119 ? -17.359 -8.078 -11.336 1 96.06 119 GLY B N 1
ATOM 2090 C CA . GLY B 1 119 ? -17.406 -9.258 -12.18 1 96.06 119 GLY B CA 1
ATOM 2091 C C . GLY B 1 119 ? -16.109 -9.523 -12.914 1 96.06 119 GLY B C 1
ATOM 2092 O O . GLY B 1 119 ? -15.977 -10.516 -13.625 1 96.06 119 GLY B O 1
ATOM 2093 N N . GLU B 1 120 ? -15.156 -8.695 -12.734 1 96.81 120 GLU B N 1
ATOM 2094 C CA . GLU B 1 120 ? -13.875 -8.828 -13.438 1 96.81 120 GLU B CA 1
ATOM 2095 C C . GLU B 1 120 ? -13.023 -9.938 -12.828 1 96.81 120 GLU B C 1
ATOM 2097 O O . GLU B 1 120 ? -13.156 -10.25 -11.648 1 96.81 120 GLU B O 1
ATOM 2102 N N . LYS B 1 121 ? -12.18 -10.5 -13.602 1 98.56 121 LYS B N 1
ATOM 2103 C CA . LYS B 1 121 ? -11.305 -11.578 -13.141 1 98.56 121 LYS B CA 1
ATOM 2104 C C . LYS B 1 121 ? -10.203 -11.039 -12.227 1 98.56 121 LYS B C 1
ATOM 2106 O O . LYS B 1 121 ? -9.648 -9.969 -12.484 1 98.56 121 LYS B O 1
ATOM 2111 N N . MET B 1 122 ? -9.906 -11.797 -11.242 1 98.69 122 MET B N 1
ATOM 2112 C CA . MET B 1 122 ? -8.812 -11.438 -10.344 1 98.69 122 MET B CA 1
ATOM 2113 C C . MET B 1 122 ? -8.172 -12.688 -9.742 1 98.69 122 MET B C 1
ATOM 2115 O O . MET B 1 122 ? -8.766 -13.766 -9.766 1 98.69 122 MET B O 1
ATOM 2119 N N . THR B 1 123 ? -6.992 -12.57 -9.25 1 98.88 123 THR B N 1
ATOM 2120 C CA . THR B 1 123 ? -6.316 -13.617 -8.484 1 98.88 123 THR B CA 1
ATOM 2121 C C . THR B 1 123 ? -5.195 -13.023 -7.633 1 98.88 123 THR B C 1
ATOM 2123 O O . THR B 1 123 ? -4.887 -11.836 -7.746 1 98.88 123 THR B O 1
ATOM 2126 N N . PHE B 1 124 ? -4.668 -13.859 -6.781 1 98.81 124 PHE B N 1
ATOM 2127 C CA . PHE B 1 124 ? -3.619 -13.398 -5.883 1 98.81 124 PHE B CA 1
ATOM 2128 C C . PHE B 1 124 ? -2.379 -14.273 -5.992 1 98.81 124 PHE B C 1
ATOM 2130 O O . PHE B 1 124 ? -2.486 -15.484 -6.227 1 98.81 124 PHE B O 1
ATOM 2137 N N . PHE B 1 125 ? -1.303 -13.695 -5.855 1 98.75 125 PHE B N 1
ATOM 2138 C CA . PHE B 1 125 ? -0.022 -14.312 -5.523 1 98.75 125 PHE B CA 1
ATOM 2139 C C . PHE B 1 125 ? 0.703 -13.5 -4.453 1 98.75 125 PHE B C 1
ATOM 2141 O O . PHE B 1 125 ? 0.165 -12.516 -3.941 1 98.75 125 PHE B O 1
ATOM 2148 N N . PHE B 1 126 ? 1.851 -14 -4.039 1 98.62 126 PHE B N 1
ATOM 2149 C CA . PHE B 1 126 ? 2.441 -13.398 -2.85 1 98.62 126 PHE B CA 1
ATOM 2150 C C . PHE B 1 126 ? 3.936 -13.172 -3.045 1 98.62 126 PHE B C 1
ATOM 2152 O O . PHE B 1 126 ? 4.621 -13.992 -3.654 1 98.62 126 PHE B O 1
ATOM 2159 N N . ASP B 1 127 ? 4.387 -12.039 -2.535 1 98.62 127 ASP B N 1
ATOM 2160 C CA . ASP B 1 127 ? 5.828 -11.82 -2.598 1 98.62 127 ASP B CA 1
ATOM 2161 C C . ASP B 1 127 ? 6.555 -12.641 -1.535 1 98.62 127 ASP B C 1
ATOM 2163 O O . ASP B 1 127 ? 5.918 -13.352 -0.753 1 98.62 127 ASP B O 1
ATOM 2167 N N . PRO B 1 128 ? 7.863 -12.609 -1.424 1 98.19 128 PRO B N 1
ATOM 2168 C CA . PRO B 1 128 ? 8.625 -13.508 -0.551 1 98.19 128 PRO B CA 1
ATOM 2169 C C . PRO B 1 128 ? 8.266 -13.344 0.923 1 98.19 128 PRO B C 1
ATOM 2171 O O . PRO B 1 128 ? 8.477 -14.258 1.722 1 98.19 128 PRO B O 1
ATOM 2174 N N . ASP B 1 129 ? 7.711 -12.18 1.343 1 97.94 129 ASP B N 1
ATOM 2175 C CA . ASP B 1 129 ? 7.355 -11.93 2.736 1 97.94 129 ASP B CA 1
ATOM 2176 C C . ASP B 1 129 ? 5.859 -12.117 2.963 1 97.94 129 ASP B C 1
ATOM 2178 O O . ASP B 1 129 ? 5.348 -11.812 4.043 1 97.94 129 ASP B O 1
ATOM 2182 N N . GLY B 1 130 ? 5.168 -12.516 1.926 1 97.38 130 GLY B N 1
ATOM 2183 C CA . GLY B 1 130 ? 3.762 -12.852 2.096 1 97.38 130 GLY B CA 1
ATOM 2184 C C . GLY B 1 130 ? 2.834 -11.688 1.789 1 97.38 130 GLY B C 1
ATOM 2185 O O . GLY B 1 130 ? 1.638 -11.75 2.086 1 97.38 130 GLY B O 1
ATOM 2186 N N . LEU B 1 131 ? 3.355 -10.617 1.268 1 98.44 131 LEU B N 1
ATOM 2187 C CA . LEU B 1 131 ? 2.488 -9.531 0.838 1 98.44 131 LEU B CA 1
ATOM 2188 C C . LEU B 1 131 ? 1.575 -9.977 -0.299 1 98.44 131 LEU B C 1
ATOM 2190 O O . LEU B 1 131 ? 2.053 -10.406 -1.35 1 98.44 131 LEU B O 1
ATOM 2194 N N . PRO B 1 132 ? 0.245 -9.875 -0.118 1 98.69 132 PRO B N 1
ATOM 2195 C CA . PRO B 1 132 ? -0.636 -10.227 -1.234 1 98.69 132 PRO B CA 1
ATOM 2196 C C . PRO B 1 132 ? -0.537 -9.242 -2.398 1 98.69 132 PRO B C 1
ATOM 2198 O O . PRO B 1 132 ? -0.675 -8.031 -2.201 1 98.69 132 PRO B O 1
ATOM 2201 N N . LEU B 1 133 ? -0.239 -9.742 -3.51 1 98.88 133 LEU B N 1
ATOM 2202 C CA . LEU B 1 133 ? -0.278 -9.039 -4.789 1 98.88 133 LEU B CA 1
ATOM 2203 C C . LEU B 1 133 ? -1.404 -9.578 -5.668 1 98.88 133 LEU B C 1
ATOM 2205 O O . LEU B 1 133 ? -1.54 -10.789 -5.836 1 98.88 133 LEU B O 1
ATOM 2209 N N . GLU B 1 134 ? -2.164 -8.664 -6.137 1 98.88 134 GLU B N 1
ATOM 2210 C CA . GLU B 1 134 ? -3.357 -9.039 -6.891 1 98.88 134 GLU B CA 1
ATOM 2211 C C . GLU B 1 134 ? -3.189 -8.734 -8.375 1 98.88 134 GLU B C 1
ATOM 2213 O O . GLU B 1 134 ? -2.619 -7.707 -8.742 1 98.88 134 GLU B O 1
ATOM 2218 N N . LEU B 1 135 ? -3.566 -9.648 -9.234 1 98.75 135 LEU B N 1
ATOM 2219 C CA . LEU B 1 135 ? -3.846 -9.359 -10.633 1 98.75 135 LEU B CA 1
ATOM 2220 C C . LEU B 1 135 ? -5.332 -9.094 -10.852 1 98.75 135 LEU B C 1
ATOM 2222 O O . LEU B 1 135 ? -6.18 -9.844 -10.367 1 98.75 135 LEU B O 1
ATOM 2226 N N . HIS B 1 136 ? -5.594 -8 -11.492 1 98.5 136 HIS B N 1
ATOM 2227 C CA . HIS B 1 136 ? -6.98 -7.621 -11.734 1 98.5 136 HIS B CA 1
ATOM 2228 C C . HIS B 1 136 ? -7.191 -7.215 -13.188 1 98.5 136 HIS B C 1
ATOM 2230 O O . HIS B 1 136 ? -6.488 -6.34 -13.703 1 98.5 136 HIS B O 1
ATOM 2236 N N . GLU B 1 137 ? -8.148 -7.844 -13.93 1 96.94 137 GLU B N 1
ATOM 2237 C CA . GLU B 1 137 ? -8.438 -7.508 -15.32 1 96.94 137 GLU B CA 1
ATOM 2238 C C . GLU B 1 137 ? -9.398 -6.324 -15.414 1 96.94 137 GLU B C 1
ATOM 2240 O O . GLU B 1 137 ? -10.398 -6.27 -14.695 1 96.94 137 GLU B O 1
#

Foldseek 3Di:
DDDDDAAEDEEEDQAPVLQCCVVPVQVNWAWPDWDQDPVVQWIWTWTDDPRYIYTYIYHHPPPPPRDGDDAFDDPPVDPHGDPDDAAEEDEDDPVVVVCVSCVVSVWDKDDWDADPPPRWIKTWTAGPRRHTYMYTD/DDDDDAAEDEEEDQADVLQCCVVPVQVNWAWPDWDQDVVVQWIWTWTDDPRYIYTYIYHHPPPPPRDGDDAFDDPPVDPHGDPDDAAEEDEDDPVVVVCVSCVVSVWDKDDWDADPPPRWIKTWTAGPRRHTYMYTD